Protein AF-A0A8J7WNF0-F1 (afdb_monomer_lite)

InterPro domains:
  IPR027417 P-loop containing nucleoside triphosphate hydrolase [G3DSA:3.40.50.300] (93-231)
  IPR027417 P-loop containing nucleoside triphosphate hydrolase [SSF52540] (76-319)

Secondary structure (DSSP, 8-state):
----------------------TT--PPPPPPP-PPPPP-------------TT--SSTT-PPPSS---PPP----HHHHTT--TT--PPPPPS-S-EEEE-TTT-SEEE--HHHHHHTTS-S---------TTSSHHHHHHHHHHHHHTTT--EE----TT-TTHHHHHHTTPPP---STT-S----TT--GGGTSS--SSHHHHHHHHHHHHHHHHHHHHHHHHHHHTSPPPHHHHHHHHHHHHHHHTTTTT-SS-----HHHHHHHHHS--HHHHHHTT-GGG-HHHHHHHHHHHHHHHHHIIIIITTTTSSS-------TTSSEE-

Structure (mmCIF, N/CA/C/O backbone):
data_AF-A0A8J7WNF0-F1
#
_entry.id   AF-A0A8J7WNF0-F1
#
loop_
_atom_site.group_PDB
_atom_site.id
_atom_site.type_symbol
_atom_site.label_atom_id
_atom_site.label_alt_id
_atom_site.label_comp_id
_atom_site.label_asym_id
_atom_site.label_entity_id
_atom_site.label_seq_id
_atom_site.pdbx_PDB_ins_code
_atom_site.Cartn_x
_atom_site.Cartn_y
_atom_site.Cartn_z
_atom_site.occupancy
_atom_site.B_iso_or_equiv
_atom_site.auth_seq_id
_atom_site.auth_comp_id
_atom_site.auth_asym_id
_atom_site.auth_atom_id
_atom_site.pdbx_PDB_model_num
ATOM 1 N N . MET A 1 1 ? 71.490 -38.795 7.441 1.00 37.16 1 MET A N 1
ATOM 2 C CA . MET A 1 1 ? 71.880 -38.776 6.016 1.00 37.16 1 MET A CA 1
ATOM 3 C C . MET A 1 1 ? 72.382 -37.376 5.707 1.00 37.16 1 MET A C 1
ATOM 5 O O . MET A 1 1 ? 71.773 -36.415 6.156 1.00 37.16 1 MET A O 1
ATOM 9 N N . SER A 1 2 ? 73.576 -37.304 5.138 1.00 23.41 2 SER A N 1
ATOM 10 C CA . SER A 1 2 ? 74.571 -36.258 5.369 1.00 23.41 2 SER A CA 1
ATOM 11 C C . SER A 1 2 ? 74.333 -34.919 4.667 1.00 23.41 2 SER A C 1
ATOM 13 O O . SER A 1 2 ? 73.730 -34.836 3.603 1.00 23.41 2 SER A O 1
ATOM 15 N N . ILE A 1 3 ? 74.892 -33.892 5.303 1.00 30.66 3 ILE A N 1
ATOM 16 C CA . ILE A 1 3 ? 75.056 -32.497 4.885 1.00 30.66 3 ILE A CA 1
ATOM 17 C C . ILE A 1 3 ? 76.101 -32.408 3.760 1.00 30.66 3 ILE A C 1
ATOM 19 O O . ILE A 1 3 ? 77.147 -33.042 3.891 1.00 30.66 3 ILE A O 1
ATOM 23 N N . HIS A 1 4 ? 75.883 -31.554 2.749 1.00 23.56 4 HIS A N 1
ATOM 24 C CA . HIS A 1 4 ? 76.949 -30.793 2.066 1.00 23.56 4 HIS A CA 1
ATOM 25 C C . HIS A 1 4 ? 76.388 -29.587 1.276 1.00 23.56 4 HIS A C 1
ATOM 27 O O . HIS A 1 4 ? 75.692 -29.747 0.279 1.00 23.56 4 HIS A O 1
ATOM 33 N N . LEU A 1 5 ? 76.732 -28.375 1.729 1.00 29.16 5 LEU A N 1
ATOM 34 C CA . LEU A 1 5 ? 77.044 -27.214 0.870 1.00 29.16 5 LEU A CA 1
ATOM 35 C C . LEU A 1 5 ? 78.496 -27.395 0.367 1.00 29.16 5 LEU A C 1
ATOM 37 O O . LEU A 1 5 ? 79.243 -28.080 1.071 1.00 29.16 5 LEU A O 1
ATOM 41 N N . PRO A 1 6 ? 78.956 -26.805 -0.765 1.00 36.72 6 PRO A N 1
ATOM 42 C CA . PRO A 1 6 ? 79.106 -25.340 -0.955 1.00 36.72 6 PRO A CA 1
ATOM 43 C C . PRO A 1 6 ? 78.909 -24.913 -2.448 1.00 36.72 6 PRO A C 1
ATOM 45 O O . PRO A 1 6 ? 78.499 -25.734 -3.250 1.00 36.72 6 PRO A O 1
ATOM 48 N N . ALA A 1 7 ? 79.115 -23.703 -2.989 1.00 29.00 7 ALA A N 1
ATOM 49 C CA . ALA A 1 7 ? 79.617 -22.393 -2.575 1.00 29.00 7 ALA A CA 1
ATOM 50 C C . ALA A 1 7 ? 79.086 -21.308 -3.554 1.00 29.00 7 ALA A C 1
ATOM 52 O O . ALA A 1 7 ? 78.950 -21.542 -4.749 1.00 29.00 7 ALA A O 1
ATOM 53 N N . ARG A 1 8 ? 78.857 -20.109 -2.999 1.00 28.17 8 ARG A N 1
ATOM 54 C CA . ARG A 1 8 ? 79.044 -18.735 -3.529 1.00 28.17 8 ARG A CA 1
ATOM 55 C C . ARG A 1 8 ? 79.169 -18.508 -5.052 1.00 28.17 8 ARG A C 1
ATOM 57 O O . ARG A 1 8 ? 80.165 -18.907 -5.636 1.00 28.17 8 ARG A O 1
ATOM 64 N N . HIS A 1 9 ? 78.362 -17.575 -5.581 1.00 29.05 9 HIS A N 1
ATOM 65 C CA . HIS A 1 9 ? 78.891 -16.398 -6.299 1.00 29.05 9 HIS A CA 1
ATOM 66 C C . HIS A 1 9 ? 77.895 -15.213 -6.400 1.00 29.05 9 HIS A C 1
ATOM 68 O O . HIS A 1 9 ? 76.800 -15.337 -6.926 1.00 29.05 9 HIS A O 1
ATOM 74 N N . ARG A 1 10 ? 78.366 -14.059 -5.899 1.00 28.64 10 ARG A N 1
ATOM 75 C CA . ARG A 1 10 ? 78.136 -12.648 -6.294 1.00 28.64 10 ARG A CA 1
ATOM 76 C C . ARG A 1 10 ? 76.715 -12.060 -6.438 1.00 28.64 10 ARG A C 1
ATOM 78 O O . ARG A 1 10 ? 76.057 -12.135 -7.462 1.00 28.64 10 ARG A O 1
ATOM 85 N N . ASN A 1 11 ? 76.411 -11.278 -5.405 1.00 31.91 11 ASN A N 1
ATOM 86 C CA . ASN A 1 11 ? 75.710 -9.994 -5.365 1.00 31.91 11 ASN A CA 1
ATOM 87 C C . ASN A 1 11 ? 75.819 -9.120 -6.640 1.00 31.91 11 ASN A C 1
ATOM 89 O O . ASN A 1 11 ? 76.923 -8.698 -6.978 1.00 31.91 11 ASN A O 1
ATOM 93 N N . THR A 1 12 ? 74.676 -8.756 -7.234 1.00 31.00 12 THR A N 1
ATOM 94 C CA . THR A 1 12 ? 74.408 -7.424 -7.816 1.00 31.00 12 THR A CA 1
ATOM 95 C C . THR A 1 12 ? 72.898 -7.170 -7.804 1.00 31.00 12 THR A C 1
ATOM 97 O O . THR A 1 12 ? 72.164 -7.696 -8.638 1.00 31.00 12 THR A O 1
ATOM 100 N N . ALA A 1 13 ? 72.430 -6.355 -6.861 1.00 35.66 13 ALA A N 1
ATOM 101 C CA . ALA A 1 13 ? 71.137 -5.692 -6.956 1.00 35.66 13 ALA A CA 1
ATOM 102 C C . ALA A 1 13 ? 71.258 -4.529 -7.955 1.00 35.66 13 ALA A C 1
ATOM 104 O O . ALA A 1 13 ? 71.869 -3.507 -7.647 1.00 35.66 13 ALA A O 1
ATOM 105 N N . THR A 1 14 ? 70.691 -4.665 -9.152 1.00 32.34 14 THR A N 1
ATOM 106 C CA . THR A 1 14 ? 70.441 -3.529 -10.048 1.00 32.34 14 THR A CA 1
ATOM 107 C C . THR A 1 14 ? 69.014 -3.045 -9.830 1.00 32.34 14 THR A C 1
ATOM 109 O O . THR A 1 14 ? 68.050 -3.569 -10.381 1.00 32.34 14 THR A O 1
ATOM 112 N N . ALA A 1 15 ? 68.887 -2.019 -8.989 1.00 36.62 15 ALA A N 1
ATOM 113 C CA . ALA A 1 15 ? 67.714 -1.163 -8.959 1.00 36.62 15 ALA A CA 1
ATOM 114 C C . ALA A 1 15 ? 67.530 -0.548 -10.354 1.00 36.62 15 ALA A C 1
ATOM 116 O O . ALA A 1 15 ? 68.369 0.228 -10.813 1.00 36.62 15 ALA A O 1
ATOM 117 N N . ASN A 1 16 ? 66.447 -0.909 -11.039 1.00 33.25 16 ASN A N 1
ATOM 118 C CA . ASN A 1 16 ? 66.108 -0.346 -12.338 1.00 33.25 16 ASN A CA 1
ATOM 119 C C . ASN A 1 16 ? 65.561 1.079 -12.127 1.00 33.25 16 ASN A C 1
ATOM 121 O O . ASN A 1 16 ? 64.359 1.281 -11.968 1.00 33.25 16 ASN A O 1
ATOM 125 N N . ARG A 1 17 ? 66.460 2.069 -12.030 1.00 35.84 17 ARG A N 1
ATOM 126 C CA . ARG A 1 17 ? 66.104 3.493 -12.075 1.00 35.84 17 ARG A CA 1
ATOM 127 C C . ARG A 1 17 ? 65.637 3.816 -13.494 1.00 35.84 17 ARG A C 1
ATOM 129 O O . ARG A 1 17 ? 66.447 3.844 -14.414 1.00 35.84 17 ARG A O 1
ATOM 136 N N . GLN A 1 18 ? 64.343 4.072 -13.666 1.00 36.81 18 GLN A N 1
ATOM 137 C CA . GLN A 1 18 ? 63.853 4.755 -14.863 1.00 36.81 18 GLN A CA 1
ATOM 138 C C . GLN A 1 18 ? 64.462 6.169 -14.912 1.00 36.81 18 GLN A C 1
ATOM 140 O O . GLN A 1 18 ? 64.548 6.813 -13.863 1.00 36.81 18 GLN A O 1
ATOM 145 N N . PRO A 1 19 ? 64.903 6.668 -16.079 1.00 37.00 19 PRO A N 1
ATOM 146 C CA . PRO A 1 19 ? 65.375 8.038 -16.189 1.00 37.00 19 PRO A CA 1
ATOM 147 C C . PRO A 1 19 ? 64.182 8.994 -16.084 1.00 37.00 19 PRO A C 1
ATOM 149 O O . PRO A 1 19 ? 63.226 8.911 -16.855 1.00 37.00 19 PRO A O 1
ATOM 152 N N . THR A 1 20 ? 64.237 9.903 -15.115 1.00 39.47 20 THR A N 1
ATOM 153 C CA . THR A 1 20 ? 63.298 11.018 -14.996 1.00 39.47 20 THR A CA 1
ATOM 154 C C . THR A 1 20 ? 63.657 12.054 -16.058 1.00 39.47 20 THR A C 1
ATOM 156 O O . THR A 1 20 ? 64.558 12.859 -15.846 1.00 39.47 20 THR A O 1
ATOM 159 N N . LEU A 1 21 ? 62.984 12.026 -17.208 1.00 37.81 21 LEU A N 1
ATOM 160 C CA . LEU A 1 21 ? 63.079 13.111 -18.186 1.00 37.81 21 LEU A CA 1
ATOM 161 C C . LEU A 1 21 ? 62.254 14.295 -17.676 1.00 37.81 21 LEU A C 1
ATOM 163 O O . LEU A 1 21 ? 61.054 14.169 -17.420 1.00 37.81 21 LEU A O 1
ATOM 167 N N . THR A 1 22 ? 62.900 15.446 -17.515 1.00 40.44 22 THR A N 1
ATOM 168 C CA . THR A 1 22 ? 62.204 16.706 -17.226 1.00 40.44 22 THR A CA 1
ATOM 169 C C . THR A 1 22 ? 61.762 17.359 -18.533 1.00 40.44 22 THR A C 1
ATOM 171 O O . THR A 1 22 ? 62.402 17.206 -19.571 1.00 40.44 22 THR A O 1
ATOM 174 N N . LEU A 1 23 ? 60.645 18.093 -18.493 1.00 40.81 23 LEU A N 1
ATOM 175 C CA . LEU A 1 23 ? 59.955 18.649 -19.669 1.00 40.81 23 LEU A CA 1
ATOM 176 C C . LEU A 1 23 ? 60.841 19.553 -20.566 1.00 40.81 23 LEU A C 1
ATOM 178 O O . LEU A 1 23 ? 60.455 19.852 -21.690 1.00 40.81 23 LEU A O 1
ATOM 182 N N . GLY A 1 24 ? 62.025 19.967 -20.098 1.00 41.78 24 GLY A N 1
ATOM 183 C CA . GLY A 1 24 ? 63.002 20.753 -20.860 1.00 41.78 24 GLY A CA 1
ATOM 184 C C . GLY A 1 24 ? 63.901 19.958 -21.820 1.00 41.78 24 GLY A C 1
ATOM 185 O O . GLY A 1 24 ? 64.597 20.571 -22.622 1.00 41.78 24 GLY A O 1
ATOM 186 N N . GLU A 1 25 ? 63.895 18.621 -21.776 1.00 43.25 25 GLU A N 1
ATOM 187 C CA . GLU A 1 25 ? 64.780 17.773 -22.602 1.00 43.25 25 GLU A CA 1
ATOM 188 C C . GLU A 1 25 ? 64.129 17.290 -23.914 1.00 43.25 25 GLU A C 1
ATOM 190 O O . GLU A 1 25 ? 64.780 16.666 -24.756 1.00 43.25 25 GLU A O 1
ATOM 195 N N . LEU A 1 26 ? 62.850 17.612 -24.142 1.00 42.25 26 LEU A N 1
ATOM 196 C CA . LEU A 1 26 ? 62.162 17.341 -25.405 1.00 42.25 26 LEU A CA 1
ATOM 197 C C . LEU A 1 26 ? 62.545 18.399 -26.445 1.00 42.25 26 LEU A C 1
ATOM 199 O O . LEU A 1 26 ? 61.968 19.482 -26.519 1.00 42.25 26 LEU A O 1
ATOM 203 N N . ARG A 1 27 ? 63.541 18.066 -27.270 1.00 40.56 27 ARG A N 1
ATOM 204 C CA . ARG A 1 27 ? 63.941 18.860 -28.437 1.00 40.56 27 ARG A CA 1
ATOM 205 C C . ARG A 1 27 ? 62.713 19.105 -29.340 1.00 40.56 27 ARG A C 1
ATOM 207 O O . ARG A 1 27 ? 62.010 18.141 -29.652 1.00 40.56 27 ARG A O 1
ATOM 214 N N . PRO A 1 28 ? 62.440 20.346 -29.784 1.00 50.59 28 PRO A N 1
ATOM 215 C CA . PRO A 1 28 ? 61.313 20.602 -30.672 1.00 50.59 28 PRO A CA 1
ATOM 216 C C . PRO A 1 28 ? 61.507 19.862 -32.008 1.00 50.59 28 PRO A C 1
ATOM 218 O O . PRO A 1 28 ? 62.647 19.719 -32.469 1.00 50.59 28 PRO A O 1
ATOM 221 N N . PRO A 1 29 ? 60.420 19.373 -32.633 1.00 49.84 29 PRO A N 1
ATOM 222 C CA . PRO A 1 29 ? 60.506 18.699 -33.920 1.00 49.84 29 PRO A CA 1
ATOM 223 C C . PRO A 1 29 ? 61.033 19.663 -34.989 1.00 49.84 29 PRO A C 1
ATOM 225 O O . PRO A 1 29 ? 60.728 20.856 -34.975 1.00 49.84 29 PRO A O 1
ATOM 228 N N . ALA A 1 30 ? 61.834 19.139 -35.920 1.00 43.31 30 ALA A N 1
ATOM 229 C CA . ALA A 1 30 ? 62.302 19.905 -37.071 1.00 43.31 30 ALA A CA 1
ATOM 230 C C . ALA A 1 30 ? 61.101 20.430 -37.887 1.00 43.31 30 ALA A C 1
ATOM 232 O O . ALA A 1 30 ? 60.093 19.724 -37.997 1.00 43.31 30 ALA A O 1
ATOM 233 N N . PRO A 1 31 ? 61.183 21.644 -38.462 1.00 40.19 31 PRO A N 1
ATOM 234 C CA . PRO A 1 31 ? 60.088 22.201 -39.242 1.00 40.19 31 PRO A CA 1
ATOM 235 C C . PRO A 1 31 ? 59.785 21.305 -40.448 1.00 40.19 31 PRO A C 1
ATOM 237 O O . PRO A 1 31 ? 60.677 20.935 -41.213 1.00 40.19 31 PRO A O 1
ATOM 240 N N . LEU A 1 32 ? 58.509 20.953 -40.600 1.00 43.81 32 LEU A N 1
ATOM 241 C CA . LEU A 1 32 ? 58.007 20.211 -41.750 1.00 43.81 32 LEU A CA 1
ATOM 242 C C . LEU A 1 32 ? 58.141 21.088 -43.002 1.00 43.81 32 LEU A C 1
ATOM 244 O O . LEU A 1 32 ? 57.623 22.203 -43.046 1.00 43.81 32 LEU A O 1
ATOM 248 N N . GLN A 1 33 ? 58.834 20.585 -44.024 1.00 36.00 33 GLN A N 1
ATOM 249 C CA . GLN A 1 33 ? 58.864 21.218 -45.340 1.00 36.00 33 GLN A CA 1
ATOM 250 C C . GLN A 1 33 ? 57.459 21.161 -45.955 1.00 36.00 33 GLN A C 1
ATOM 252 O O . GLN A 1 33 ? 56.892 20.084 -46.135 1.00 36.00 33 GLN A O 1
ATOM 257 N N . HIS A 1 34 ? 56.894 22.326 -46.272 1.00 36.03 34 HIS A N 1
ATOM 258 C CA . HIS A 1 34 ? 55.609 22.432 -46.954 1.00 36.03 34 HIS A CA 1
ATOM 259 C C . HIS A 1 34 ? 55.747 21.965 -48.406 1.00 36.03 34 HIS A C 1
ATOM 261 O O . HIS A 1 34 ? 56.304 22.669 -49.244 1.00 36.03 34 HIS A O 1
ATOM 267 N N . THR A 1 35 ? 55.213 20.784 -48.713 1.00 35.44 35 THR A N 1
ATOM 268 C CA . THR A 1 35 ? 54.897 20.399 -50.091 1.00 35.44 35 THR A CA 1
ATOM 269 C C . THR A 1 35 ? 53.581 21.078 -50.475 1.00 35.44 35 THR A C 1
ATOM 271 O O . THR A 1 35 ? 52.594 21.003 -49.742 1.00 35.44 35 THR A O 1
ATOM 274 N N . THR A 1 36 ? 53.589 21.808 -51.587 1.00 35.66 36 THR A N 1
ATOM 275 C CA . THR A 1 36 ? 52.431 22.510 -52.153 1.00 35.66 36 THR A CA 1
ATOM 276 C C . THR A 1 36 ? 51.265 21.553 -52.392 1.00 35.66 36 THR A C 1
ATOM 278 O O . THR A 1 36 ? 51.453 20.463 -52.925 1.00 35.66 36 THR A O 1
ATOM 281 N N . ALA A 1 37 ? 50.067 21.969 -51.980 1.00 38.50 37 ALA A N 1
ATOM 282 C CA . ALA A 1 37 ? 48.841 21.196 -52.106 1.00 38.50 37 ALA A CA 1
ATOM 283 C C . ALA A 1 37 ? 48.455 20.990 -53.578 1.00 38.50 37 ALA A C 1
ATOM 285 O O . ALA A 1 37 ? 48.175 21.958 -54.286 1.00 38.50 37 ALA A O 1
ATOM 286 N N . ASP A 1 38 ? 48.389 19.729 -54.003 1.00 36.00 38 ASP A N 1
ATOM 287 C CA . ASP A 1 38 ? 47.732 19.352 -55.249 1.00 36.00 38 ASP A CA 1
ATOM 288 C C . ASP A 1 38 ? 46.204 19.445 -55.117 1.00 36.00 38 ASP A C 1
ATOM 290 O O . ASP A 1 38 ? 45.599 19.167 -54.078 1.00 36.00 38 ASP A O 1
ATOM 294 N N . THR A 1 39 ? 45.593 19.874 -56.216 1.00 32.97 39 THR A N 1
ATOM 295 C CA . THR A 1 39 ? 44.159 20.150 -56.387 1.00 32.97 39 THR A CA 1
ATOM 296 C C . THR A 1 39 ? 43.320 18.875 -56.184 1.00 32.97 39 THR A C 1
ATOM 298 O O . THR A 1 39 ? 43.729 17.807 -56.640 1.00 32.97 39 THR A O 1
ATOM 301 N N . PRO A 1 40 ? 42.128 18.926 -55.551 1.00 36.72 40 PRO A N 1
ATOM 302 C CA . PRO A 1 40 ? 41.363 17.719 -55.257 1.00 36.72 40 PRO A CA 1
ATOM 303 C C . PRO A 1 40 ? 40.742 17.130 -56.530 1.00 36.72 40 PRO A C 1
ATOM 305 O O . PRO A 1 40 ? 39.721 17.604 -57.032 1.00 36.72 40 PRO A O 1
ATOM 308 N N . THR A 1 41 ? 41.317 16.039 -57.033 1.00 32.38 41 THR A N 1
ATOM 309 C CA . THR A 1 41 ? 40.642 15.162 -57.993 1.00 32.38 41 THR A CA 1
ATOM 310 C C . THR A 1 41 ? 39.450 14.487 -57.317 1.00 32.38 41 THR A C 1
ATOM 312 O O . THR A 1 41 ? 39.609 13.738 -56.350 1.00 32.38 41 THR A O 1
ATOM 315 N N . LYS A 1 42 ? 38.244 14.739 -57.841 1.00 39.53 42 LYS A N 1
ATOM 316 C CA . LYS A 1 42 ? 37.022 13.986 -57.527 1.00 39.53 42 LYS A CA 1
ATOM 317 C C . LYS A 1 42 ? 37.270 12.500 -57.786 1.00 39.53 42 LYS A C 1
ATOM 319 O O . LYS A 1 42 ? 37.268 12.079 -58.937 1.00 39.53 42 LYS A O 1
ATOM 324 N N . ASN A 1 43 ? 37.441 11.715 -56.725 1.00 33.59 43 ASN A N 1
ATOM 325 C CA . ASN A 1 43 ? 37.501 10.264 -56.828 1.00 33.59 43 ASN A CA 1
ATOM 326 C C . ASN A 1 43 ? 36.224 9.657 -56.235 1.00 33.59 43 ASN A C 1
ATOM 328 O O . ASN A 1 43 ? 36.093 9.440 -55.030 1.00 33.59 43 ASN A O 1
ATOM 332 N N . THR A 1 44 ? 35.244 9.427 -57.103 1.00 38.28 44 THR A N 1
ATOM 333 C CA . THR A 1 44 ? 34.110 8.540 -56.849 1.00 38.28 44 THR A CA 1
ATOM 334 C C . THR A 1 44 ? 34.613 7.099 -56.910 1.00 38.28 44 THR A C 1
ATOM 336 O O . THR A 1 44 ? 34.592 6.474 -57.964 1.00 38.28 44 THR A O 1
ATOM 339 N N . GLY A 1 45 ? 35.087 6.575 -55.780 1.00 32.66 45 GLY A N 1
ATOM 340 C CA . GLY A 1 45 ? 35.549 5.194 -55.671 1.00 32.66 45 GLY A CA 1
ATOM 341 C C . GLY A 1 45 ? 35.364 4.661 -54.256 1.00 32.66 45 GLY A C 1
ATOM 342 O O . GLY A 1 45 ? 36.153 4.955 -53.363 1.00 32.66 45 GLY A O 1
ATOM 343 N N . ARG A 1 46 ? 34.320 3.853 -54.039 1.00 46.00 46 ARG A N 1
ATOM 344 C CA . ARG A 1 46 ? 34.237 2.955 -52.880 1.00 46.00 46 ARG A CA 1
ATOM 345 C C . ARG A 1 46 ? 35.340 1.900 -53.019 1.00 46.00 46 ARG A C 1
ATOM 347 O O . ARG A 1 46 ? 35.110 0.843 -53.593 1.00 46.00 46 ARG A O 1
ATOM 354 N N . HIS A 1 47 ? 36.514 2.160 -52.458 1.00 38.66 47 HIS A N 1
ATOM 355 C CA . HIS A 1 47 ? 37.448 1.105 -52.074 1.00 38.66 47 HIS A CA 1
ATOM 356 C C . HIS A 1 47 ? 37.278 0.838 -50.582 1.00 38.66 47 HIS A C 1
ATOM 358 O O . HIS A 1 47 ? 37.985 1.386 -49.742 1.00 38.66 47 HIS A O 1
ATOM 364 N N . GLY A 1 48 ? 36.287 0.009 -50.249 1.00 45.47 48 GLY A N 1
ATOM 365 C CA . GLY A 1 48 ? 36.278 -0.657 -48.956 1.00 45.47 48 GLY A CA 1
ATOM 366 C C . GLY A 1 48 ? 37.396 -1.689 -48.972 1.00 45.47 48 GLY A C 1
ATOM 367 O O . GLY A 1 48 ? 37.256 -2.730 -49.603 1.00 45.47 48 GLY A O 1
ATOM 368 N N . THR A 1 49 ? 38.519 -1.399 -48.327 1.00 53.06 49 THR A N 1
ATOM 369 C CA . THR A 1 49 ? 39.470 -2.442 -47.952 1.00 53.06 49 THR A CA 1
ATOM 370 C C . THR A 1 49 ? 38.734 -3.412 -47.030 1.00 53.06 49 THR A C 1
ATOM 372 O O . THR A 1 49 ? 38.352 -3.054 -45.915 1.00 53.06 49 THR A O 1
ATOM 375 N N . GLU A 1 50 ? 38.462 -4.628 -47.507 1.00 60.34 50 GLU A N 1
ATOM 376 C CA . GLU A 1 50 ? 37.850 -5.673 -46.689 1.00 60.34 50 GLU A CA 1
ATOM 377 C C . GLU A 1 50 ? 38.782 -6.003 -45.519 1.00 60.34 50 GLU A C 1
ATOM 379 O O . GLU A 1 50 ? 39.838 -6.614 -45.677 1.00 60.34 50 GLU A O 1
ATOM 384 N N . VAL A 1 51 ? 38.410 -5.558 -44.319 1.00 67.00 51 VAL A N 1
ATOM 385 C CA . VAL A 1 51 ? 39.143 -5.893 -43.098 1.00 67.00 51 VAL A CA 1
ATOM 386 C C . VAL A 1 51 ? 38.909 -7.382 -42.798 1.00 67.00 51 VAL A C 1
ATOM 388 O O . VAL A 1 51 ? 37.749 -7.789 -42.655 1.00 67.00 51 VAL A O 1
ATOM 391 N N . PRO A 1 52 ? 39.965 -8.211 -42.662 1.00 74.81 52 PRO A N 1
ATOM 392 C CA . PRO A 1 52 ? 39.825 -9.636 -42.364 1.00 74.81 52 PRO A CA 1
ATOM 393 C C . PRO A 1 52 ? 39.018 -9.879 -41.082 1.00 74.81 52 PRO A C 1
ATOM 395 O O . PRO A 1 52 ? 38.997 -9.042 -40.179 1.00 74.81 52 PRO A O 1
ATOM 398 N N . ARG A 1 53 ? 38.395 -11.062 -40.931 1.00 72.00 53 ARG A N 1
ATOM 399 C CA . ARG A 1 53 ? 37.569 -11.393 -39.742 1.00 72.00 53 ARG A CA 1
ATOM 400 C C . ARG A 1 53 ? 38.291 -11.171 -38.406 1.00 72.00 53 ARG A C 1
ATOM 402 O O . ARG A 1 53 ? 37.626 -10.845 -37.431 1.00 72.00 53 ARG A O 1
ATOM 409 N N . ARG A 1 54 ? 39.616 -11.336 -38.369 1.00 74.62 54 ARG A N 1
ATOM 410 C CA . ARG A 1 54 ? 40.457 -11.143 -37.174 1.00 74.62 54 ARG A CA 1
ATOM 411 C C . ARG A 1 54 ? 41.044 -9.733 -37.036 1.00 74.62 54 ARG A C 1
ATOM 413 O O . ARG A 1 54 ? 41.689 -9.457 -36.033 1.00 74.62 54 ARG A O 1
ATOM 420 N N . GLY A 1 55 ? 40.787 -8.839 -37.986 1.00 81.75 55 GLY A N 1
ATOM 421 C CA . GLY A 1 55 ? 41.461 -7.548 -38.077 1.00 81.75 55 GLY A CA 1
ATOM 422 C C . GLY A 1 55 ? 42.697 -7.596 -38.971 1.00 81.75 55 GLY A C 1
ATOM 423 O O . GLY A 1 55 ? 42.997 -8.620 -39.587 1.00 81.75 55 GLY A O 1
ATOM 424 N N . LEU A 1 56 ? 43.395 -6.469 -39.077 1.00 82.62 56 LEU A N 1
ATOM 425 C CA . LEU A 1 56 ? 44.646 -6.394 -39.827 1.00 82.62 56 LEU A CA 1
ATOM 426 C C . LEU A 1 56 ? 45.768 -7.077 -39.029 1.00 82.62 56 LEU A C 1
ATOM 428 O O . LEU A 1 56 ? 45.720 -7.178 -37.805 1.00 82.62 56 LEU A O 1
ATOM 432 N N . ASN A 1 57 ? 46.802 -7.562 -39.720 1.00 80.88 57 ASN A N 1
ATOM 433 C CA . ASN A 1 57 ? 47.963 -8.170 -39.066 1.00 80.88 57 ASN A CA 1
ATOM 434 C C . ASN A 1 57 ? 48.921 -7.088 -38.531 1.00 80.88 57 ASN A C 1
ATOM 436 O O . ASN A 1 57 ? 50.039 -6.929 -39.018 1.00 80.88 57 ASN A O 1
ATOM 440 N N . ARG A 1 58 ? 48.437 -6.269 -37.591 1.00 81.50 58 ARG A N 1
ATOM 441 C CA . ARG A 1 58 ? 49.202 -5.238 -36.874 1.00 81.50 58 ARG A CA 1
ATOM 442 C C . ARG A 1 58 ? 48.747 -5.177 -35.408 1.00 81.50 58 ARG A C 1
ATOM 444 O O . ARG A 1 58 ? 47.574 -5.453 -35.129 1.00 81.50 58 ARG A O 1
ATOM 451 N N . PRO A 1 59 ? 49.621 -4.785 -34.464 1.00 71.19 59 PRO A N 1
ATOM 452 C CA . PRO A 1 59 ? 49.228 -4.589 -33.069 1.00 71.19 59 PRO A CA 1
ATOM 453 C C . PRO A 1 59 ? 47.991 -3.688 -32.944 1.00 71.19 59 PRO A C 1
ATOM 455 O O . PRO A 1 59 ? 47.904 -2.667 -33.621 1.00 71.19 59 PRO A O 1
ATOM 458 N N . TYR A 1 60 ? 47.037 -4.075 -32.091 1.00 73.25 60 TYR A N 1
ATOM 459 C CA . TYR A 1 60 ? 45.802 -3.325 -31.794 1.00 73.25 60 TYR A CA 1
ATOM 460 C C . TYR A 1 60 ? 44.836 -3.096 -32.971 1.00 73.25 60 TYR A C 1
ATOM 462 O O . TYR A 1 60 ? 43.936 -2.269 -32.873 1.00 73.25 60 TYR A O 1
ATOM 470 N N . THR A 1 61 ? 44.965 -3.842 -34.071 1.00 78.62 61 THR A N 1
ATOM 471 C CA . THR A 1 61 ? 44.107 -3.672 -35.262 1.00 78.62 61 THR A CA 1
ATOM 472 C C . THR A 1 61 ? 43.051 -4.768 -35.428 1.00 78.62 61 THR A C 1
ATOM 474 O O . THR A 1 61 ? 42.746 -5.185 -36.544 1.00 78.62 61 THR A O 1
ATOM 477 N N . GLY A 1 62 ? 42.474 -5.233 -34.314 1.00 78.06 62 GLY A N 1
ATOM 478 C CA . GLY A 1 62 ? 41.362 -6.189 -34.315 1.00 78.06 62 GLY A CA 1
ATOM 479 C C . GLY A 1 62 ? 40.118 -5.639 -35.025 1.00 78.06 62 GLY A C 1
AT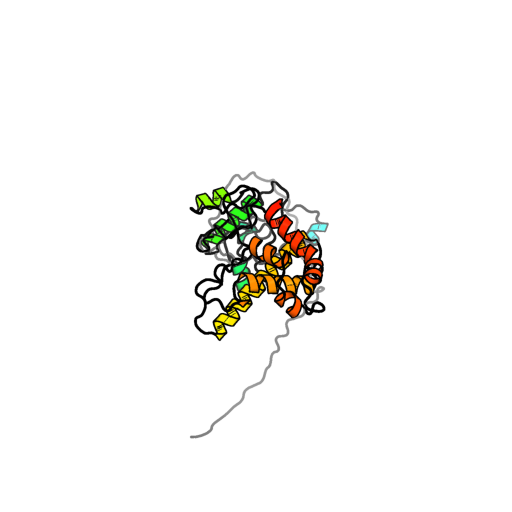OM 480 O O . GLY A 1 62 ? 39.873 -4.433 -35.041 1.00 78.06 62 GLY A O 1
ATOM 481 N N . ARG A 1 63 ? 39.312 -6.520 -35.627 1.00 73.50 63 ARG A N 1
ATOM 482 C CA . ARG A 1 63 ? 38.071 -6.115 -36.302 1.00 73.50 63 ARG A CA 1
ATOM 483 C C . ARG A 1 63 ? 37.025 -5.676 -35.272 1.00 73.50 63 ARG A C 1
ATOM 485 O O . ARG A 1 63 ? 36.588 -6.485 -34.458 1.00 73.50 63 ARG A O 1
ATOM 492 N N . ALA A 1 64 ? 36.561 -4.432 -35.367 1.00 67.31 64 ALA A N 1
ATOM 493 C CA . ALA A 1 64 ? 35.354 -3.979 -34.682 1.00 67.31 64 ALA A CA 1
ATOM 494 C C . ALA A 1 64 ? 34.117 -4.316 -35.535 1.00 67.31 64 ALA A C 1
ATOM 496 O O . ALA A 1 64 ? 34.095 -4.040 -36.734 1.00 67.31 64 ALA A O 1
ATOM 497 N N . ALA A 1 65 ? 33.092 -4.931 -34.935 1.00 61.31 65 ALA A N 1
ATOM 498 C CA . ALA A 1 65 ? 31.845 -5.265 -35.637 1.00 61.31 65 ALA A CA 1
ATOM 499 C C . ALA A 1 65 ? 31.037 -4.013 -36.033 1.00 61.31 65 ALA A C 1
ATOM 501 O O . ALA A 1 65 ? 30.324 -4.028 -37.032 1.00 61.31 65 ALA A O 1
ATOM 502 N N . LEU A 1 66 ? 31.198 -2.927 -35.273 1.00 60.22 66 LEU A N 1
ATOM 503 C CA . LEU A 1 66 ? 30.651 -1.607 -35.548 1.00 60.22 66 LEU A CA 1
ATOM 504 C C . LEU A 1 66 ? 31.823 -0.621 -35.584 1.00 60.22 66 LEU A C 1
ATOM 506 O O . LEU A 1 66 ? 32.574 -0.528 -34.612 1.00 60.22 66 LEU A O 1
ATOM 510 N N . ALA A 1 67 ? 32.002 0.099 -36.691 1.00 61.56 67 ALA A N 1
ATOM 511 C CA . ALA A 1 67 ? 32.943 1.212 -36.705 1.00 61.56 67 ALA A CA 1
ATOM 512 C C . ALA A 1 67 ? 32.402 2.308 -35.767 1.00 61.56 67 ALA A C 1
ATOM 514 O O . ALA A 1 67 ? 31.224 2.662 -35.895 1.00 61.56 67 ALA A O 1
ATOM 515 N N . PRO A 1 68 ? 33.207 2.850 -34.834 1.00 59.28 68 PRO A N 1
ATOM 516 C CA . PRO A 1 68 ? 32.780 4.016 -34.079 1.00 59.28 68 PRO A CA 1
ATOM 517 C C . PRO A 1 68 ? 32.504 5.138 -35.083 1.00 59.28 68 PRO A C 1
ATOM 519 O O . PRO A 1 68 ? 33.327 5.404 -35.954 1.00 59.28 68 PRO A O 1
ATOM 522 N N . GLN A 1 69 ? 31.332 5.761 -34.994 1.00 60.56 69 GLN A N 1
ATOM 523 C CA . GLN A 1 69 ? 31.002 6.960 -35.760 1.00 60.56 69 GLN A CA 1
ATOM 524 C C . GLN A 1 69 ? 31.438 8.159 -34.911 1.00 60.56 69 GLN A C 1
ATOM 526 O O . GLN A 1 69 ? 30.692 8.548 -34.005 1.00 60.56 69 GLN A O 1
ATOM 531 N N . PRO A 1 70 ? 32.654 8.711 -35.099 1.00 64.00 70 PRO A N 1
ATOM 532 C CA . PRO A 1 70 ? 33.082 9.850 -34.308 1.00 64.00 70 PRO A CA 1
ATOM 533 C C . PRO A 1 70 ? 32.160 11.031 -34.609 1.00 64.00 70 PRO A C 1
ATOM 535 O O . PRO A 1 70 ? 31.926 11.384 -35.766 1.00 64.00 70 PRO A O 1
ATOM 538 N N . ARG A 1 71 ? 31.635 11.664 -33.559 1.00 60.69 71 ARG A N 1
ATOM 539 C CA . ARG A 1 71 ? 30.946 12.944 -33.715 1.00 60.69 71 ARG A CA 1
ATOM 540 C C . ARG A 1 71 ? 31.966 13.979 -34.188 1.00 60.69 71 ARG A C 1
ATOM 542 O O . ARG A 1 71 ? 33.013 14.149 -33.568 1.00 60.69 71 ARG A O 1
ATOM 549 N N . VAL A 1 72 ? 31.659 14.656 -35.290 1.00 72.44 72 VAL A N 1
ATOM 550 C CA . VAL A 1 72 ? 32.496 15.734 -35.824 1.00 72.44 72 VAL A CA 1
ATOM 551 C C . VAL A 1 72 ? 32.105 17.031 -35.127 1.00 72.44 72 VAL A C 1
ATOM 553 O O . VAL A 1 72 ? 30.974 17.493 -35.261 1.00 72.44 72 VAL A O 1
ATOM 556 N N . TYR A 1 73 ? 33.047 17.623 -34.399 1.00 72.31 73 TYR A N 1
ATOM 557 C CA . TYR A 1 73 ? 32.885 18.927 -33.762 1.00 72.31 73 TYR A CA 1
ATOM 558 C C . TYR A 1 73 ? 33.734 19.969 -34.496 1.00 72.31 73 TYR A C 1
ATOM 560 O O . TYR A 1 73 ? 34.827 19.665 -34.972 1.00 72.31 73 TYR A O 1
ATOM 568 N N . ARG A 1 74 ? 33.237 21.206 -34.589 1.00 80.56 74 ARG A N 1
ATOM 569 C CA . ARG A 1 74 ? 34.004 22.366 -35.065 1.00 80.56 74 ARG A CA 1
ATOM 570 C C . ARG A 1 74 ? 34.190 23.328 -33.898 1.00 80.56 74 ARG A C 1
ATOM 572 O O . ARG A 1 74 ? 33.214 23.665 -33.236 1.00 80.56 74 ARG A O 1
ATOM 579 N N . ALA A 1 75 ? 35.424 23.753 -33.657 1.00 82.00 75 ALA A N 1
ATOM 580 C CA . ALA A 1 75 ? 35.783 24.687 -32.595 1.00 82.00 75 ALA A CA 1
ATOM 581 C C . ALA A 1 75 ? 36.990 25.531 -33.034 1.00 82.00 75 ALA A C 1
ATOM 583 O O . ALA A 1 75 ? 37.719 25.138 -33.948 1.00 82.00 75 ALA A O 1
ATOM 584 N N . ALA A 1 76 ? 37.202 26.686 -32.400 1.00 87.25 76 ALA A N 1
ATOM 585 C CA . ALA A 1 76 ? 38.376 27.517 -32.667 1.00 87.25 76 ALA A CA 1
ATOM 586 C C . ALA A 1 76 ? 39.662 26.833 -32.167 1.00 87.25 76 ALA A C 1
ATOM 588 O O . ALA A 1 76 ? 39.630 26.094 -31.182 1.00 87.25 76 ALA A O 1
ATOM 589 N N . THR A 1 77 ? 40.816 27.121 -32.780 1.00 84.56 77 THR A N 1
ATOM 590 C CA . THR A 1 77 ? 42.116 26.525 -32.401 1.00 84.56 77 THR A CA 1
ATOM 591 C C . THR A 1 77 ? 42.441 26.710 -30.913 1.00 84.56 77 THR A C 1
ATOM 593 O O . THR A 1 77 ? 42.948 25.791 -30.277 1.00 84.56 77 THR A O 1
ATOM 596 N N . ALA A 1 78 ? 42.065 27.854 -30.328 1.00 82.75 78 ALA A N 1
ATOM 597 C CA . ALA A 1 78 ? 42.222 28.127 -28.897 1.00 82.75 78 ALA A CA 1
ATOM 598 C C . ALA A 1 78 ? 41.385 27.193 -27.995 1.00 82.75 78 ALA A C 1
ATOM 600 O O . ALA A 1 78 ? 41.823 26.836 -26.909 1.00 82.75 78 ALA A O 1
ATOM 601 N N . GLN A 1 79 ? 40.204 26.763 -28.449 1.00 78.50 79 GLN A N 1
ATOM 602 C CA . GLN A 1 79 ? 39.347 25.811 -27.729 1.00 78.50 79 GLN A CA 1
ATOM 603 C C . GLN A 1 79 ? 39.821 24.365 -27.933 1.00 78.50 79 GLN A C 1
ATOM 605 O O . GLN A 1 79 ? 39.746 23.553 -27.014 1.00 78.50 79 GLN A O 1
ATOM 610 N N . LEU A 1 80 ? 40.346 24.047 -29.122 1.00 80.62 80 LEU A N 1
ATOM 611 C CA . LEU A 1 80 ? 40.919 22.731 -29.425 1.00 80.62 80 LEU A CA 1
ATOM 612 C C . LEU A 1 80 ? 42.191 22.441 -28.622 1.00 80.62 80 LEU A C 1
ATOM 614 O O . LEU A 1 80 ? 42.423 21.286 -28.280 1.00 80.62 80 LEU A O 1
ATOM 618 N N . ALA A 1 81 ? 42.978 23.466 -28.279 1.00 80.12 81 ALA A N 1
ATOM 619 C CA . ALA A 1 81 ? 44.197 23.312 -27.484 1.00 80.12 81 ALA A CA 1
ATOM 620 C C . ALA A 1 81 ? 43.951 22.688 -26.092 1.00 80.12 81 ALA A C 1
ATOM 622 O O . ALA A 1 81 ? 44.862 22.086 -25.531 1.00 80.12 81 ALA A O 1
ATOM 623 N N . GLY A 1 82 ? 42.729 22.800 -25.549 1.00 79.69 82 GLY A N 1
ATOM 624 C CA . GLY A 1 82 ? 42.317 22.177 -24.284 1.00 79.69 82 GLY A CA 1
ATOM 625 C C . GLY A 1 82 ? 41.446 20.923 -24.434 1.00 79.69 82 GLY A C 1
ATOM 626 O O . GLY A 1 82 ? 40.953 20.406 -23.432 1.00 79.69 82 GLY A O 1
ATOM 627 N N . LEU A 1 83 ? 41.202 20.439 -25.657 1.00 77.12 83 LEU A N 1
ATOM 628 C CA . LEU A 1 83 ? 40.326 19.290 -25.890 1.00 77.12 83 LEU A CA 1
ATOM 629 C C . LEU A 1 83 ? 41.030 17.981 -25.500 1.00 77.12 83 LEU A C 1
ATOM 631 O O . LEU A 1 83 ? 42.064 17.635 -26.066 1.00 77.12 83 LEU A O 1
ATOM 635 N N . TYR A 1 84 ? 40.418 17.201 -24.604 1.00 74.50 84 TYR A N 1
ATOM 636 C CA . TYR A 1 84 ? 40.841 15.831 -24.300 1.00 74.50 84 TYR A CA 1
ATOM 637 C C . TYR A 1 84 ? 39.835 14.819 -24.881 1.00 74.50 84 TYR A C 1
ATOM 639 O O . TYR A 1 84 ? 38.818 14.524 -24.249 1.00 74.50 84 TYR A O 1
ATOM 647 N N . PRO A 1 85 ? 40.074 14.276 -26.092 1.00 66.44 85 PRO A N 1
ATOM 648 C CA . PRO A 1 85 ? 39.105 13.435 -26.802 1.00 66.44 85 PRO A CA 1
ATOM 649 C C . PRO A 1 85 ? 39.013 11.996 -26.266 1.00 66.44 85 PRO A C 1
ATOM 651 O O . PRO A 1 85 ? 38.227 11.205 -26.778 1.00 66.44 85 PRO A O 1
ATOM 654 N N . PHE A 1 86 ? 39.793 11.644 -25.240 1.00 68.25 86 PHE A N 1
ATOM 655 C CA . PHE A 1 86 ? 39.844 10.294 -24.668 1.00 68.25 86 PHE A CA 1
ATOM 656 C C . PHE A 1 86 ? 38.985 10.128 -23.402 1.00 68.25 86 PHE A C 1
ATOM 658 O O . PHE A 1 86 ? 39.183 9.184 -22.640 1.00 68.25 86 PHE A O 1
ATOM 665 N N . LEU A 1 87 ? 38.012 11.017 -23.165 1.00 66.50 87 LEU A N 1
ATOM 666 C CA . LEU A 1 87 ? 37.004 10.824 -22.117 1.00 66.50 87 LEU A CA 1
ATOM 667 C C . LEU A 1 87 ? 36.032 9.713 -22.532 1.00 66.50 87 LEU A C 1
ATOM 669 O O . LEU A 1 87 ? 35.008 9.964 -23.163 1.00 66.50 87 LEU A O 1
ATOM 673 N N . TYR A 1 88 ? 36.354 8.470 -22.178 1.00 65.75 88 TYR A N 1
ATOM 674 C CA . TYR A 1 88 ? 35.446 7.344 -22.355 1.00 65.75 88 TYR A CA 1
ATOM 675 C C . TYR A 1 88 ? 34.765 7.019 -21.027 1.00 65.75 88 TYR A C 1
ATOM 677 O O . TYR A 1 88 ? 35.406 6.585 -20.070 1.00 65.75 88 TYR A O 1
ATOM 685 N N . ALA A 1 89 ? 33.450 7.226 -20.960 1.00 67.75 89 ALA A N 1
ATOM 686 C CA . ALA A 1 89 ? 32.667 6.727 -19.840 1.00 67.75 89 ALA A CA 1
ATOM 687 C C . ALA A 1 89 ? 32.614 5.196 -19.918 1.00 67.75 89 ALA A C 1
ATOM 689 O O . ALA A 1 89 ? 32.345 4.626 -20.978 1.00 67.75 89 ALA A O 1
ATOM 690 N N . ARG A 1 90 ? 32.851 4.515 -18.791 1.00 71.50 90 ARG A N 1
ATOM 691 C CA . ARG A 1 90 ? 32.643 3.066 -18.706 1.00 71.50 90 ARG A CA 1
ATOM 692 C C . ARG A 1 90 ? 31.183 2.771 -19.089 1.00 71.50 90 ARG A C 1
ATOM 694 O O . ARG A 1 90 ? 30.289 3.384 -18.501 1.00 71.50 90 ARG A O 1
ATOM 701 N N . PRO A 1 91 ? 30.913 1.874 -20.057 1.00 71.69 91 PRO A N 1
ATOM 702 C CA . PRO A 1 91 ? 29.544 1.518 -20.388 1.00 71.69 91 PRO A CA 1
ATOM 703 C C . PRO A 1 91 ? 28.891 0.870 -19.168 1.00 71.69 91 PRO A C 1
ATOM 705 O O . PRO A 1 91 ? 29.558 0.170 -18.398 1.00 71.69 91 PRO A O 1
ATOM 708 N N . LEU A 1 92 ? 27.585 1.087 -19.004 1.00 76.38 92 LEU A N 1
ATOM 709 C CA . LEU A 1 92 ? 26.825 0.312 -18.031 1.00 76.38 92 LEU A CA 1
ATOM 710 C C . LEU A 1 92 ? 26.954 -1.173 -18.391 1.00 76.38 92 LEU A C 1
ATOM 712 O O . LEU A 1 92 ? 26.951 -1.507 -19.584 1.00 76.38 92 LEU A O 1
ATOM 716 N N . PRO A 1 93 ? 27.087 -2.066 -17.397 1.00 75.00 93 PRO A N 1
ATOM 717 C CA . PRO A 1 93 ? 27.013 -3.487 -17.681 1.00 75.00 93 PRO A CA 1
ATOM 718 C C . PRO A 1 93 ? 25.681 -3.775 -18.392 1.00 75.00 93 PRO A C 1
ATOM 720 O O . PRO A 1 93 ? 24.686 -3.102 -18.105 1.00 75.00 93 PRO A O 1
ATOM 723 N N . PRO A 1 94 ? 25.646 -4.740 -19.326 1.00 78.00 94 PRO A N 1
ATOM 724 C CA . PRO A 1 94 ? 24.433 -5.128 -20.043 1.00 78.00 94 PRO A CA 1
ATOM 725 C C . PRO A 1 94 ? 23.503 -5.927 -19.115 1.00 78.00 94 PRO A C 1
ATOM 727 O O . PRO A 1 94 ? 23.223 -7.100 -19.338 1.00 78.00 94 PRO A O 1
ATOM 730 N N . ALA A 1 95 ? 23.078 -5.292 -18.029 1.00 84.31 95 ALA A N 1
ATOM 731 C CA . ALA A 1 95 ? 22.269 -5.855 -16.969 1.00 84.31 95 ALA A CA 1
ATOM 732 C C . ALA A 1 95 ? 20.855 -5.296 -17.113 1.00 84.31 95 ALA A C 1
ATOM 734 O O . ALA A 1 95 ? 20.543 -4.217 -16.602 1.00 84.31 95 ALA A O 1
ATOM 735 N N . GLY A 1 96 ? 20.019 -6.027 -17.851 1.00 89.19 96 GLY A N 1
ATOM 736 C CA . GLY A 1 96 ? 18.614 -5.690 -18.025 1.00 89.19 96 GLY A CA 1
ATOM 737 C C . GLY A 1 96 ? 18.138 -5.542 -19.461 1.00 89.19 96 GLY A C 1
ATOM 738 O O . GLY A 1 96 ? 18.905 -5.717 -20.412 1.00 89.19 96 GLY A O 1
ATOM 739 N N . PRO A 1 97 ? 16.860 -5.169 -19.626 1.00 93.44 97 PRO A N 1
ATOM 740 C CA . PRO A 1 97 ? 16.289 -4.906 -20.929 1.00 93.44 97 PRO A CA 1
ATOM 741 C C . PRO A 1 97 ? 16.930 -3.697 -21.603 1.00 93.44 97 PRO A C 1
ATOM 743 O O . PRO A 1 97 ? 17.221 -2.684 -20.964 1.00 93.44 97 PRO A O 1
ATOM 746 N N . TYR A 1 98 ? 17.086 -3.789 -22.923 1.00 92.62 98 TYR A N 1
ATOM 747 C CA . TYR A 1 98 ? 17.510 -2.678 -23.767 1.00 92.62 98 TYR A CA 1
ATOM 748 C C . TYR A 1 98 ? 16.442 -1.581 -23.810 1.00 92.62 98 TYR A C 1
ATOM 750 O O . TYR A 1 98 ? 15.274 -1.838 -24.108 1.00 92.62 98 TYR A O 1
ATOM 758 N N . ILE A 1 99 ? 16.861 -0.347 -23.549 1.00 92.56 99 ILE A N 1
ATOM 759 C CA . ILE A 1 99 ? 15.995 0.835 -23.547 1.00 92.56 99 ILE A CA 1
ATOM 760 C C . ILE A 1 99 ? 16.356 1.791 -24.681 1.00 92.56 99 ILE A C 1
ATOM 762 O O . ILE A 1 99 ? 15.467 2.377 -25.294 1.00 92.56 99 ILE A O 1
ATOM 766 N N . GLY A 1 100 ? 17.644 1.937 -24.980 1.00 91.06 100 GLY A N 1
ATOM 767 C CA . GLY A 1 100 ? 18.117 2.842 -26.018 1.00 91.06 100 GLY A CA 1
ATOM 768 C C . GLY A 1 100 ? 19.633 2.853 -26.101 1.00 91.06 100 GLY A C 1
ATOM 769 O O . GLY A 1 100 ? 20.298 1.921 -25.663 1.00 91.06 100 GLY A O 1
ATOM 770 N N . THR A 1 101 ? 20.196 3.926 -26.636 1.00 88.81 101 THR A N 1
ATOM 771 C CA . THR A 1 101 ? 21.647 4.093 -26.766 1.00 88.81 101 THR A CA 1
ATOM 772 C C . THR A 1 101 ? 22.153 5.165 -25.816 1.00 88.81 101 THR A C 1
ATOM 774 O O . THR A 1 101 ? 21.587 6.257 -25.750 1.00 88.81 101 THR A O 1
ATOM 777 N N . ASN A 1 102 ? 23.261 4.895 -25.134 1.00 84.81 102 ASN A N 1
ATOM 778 C CA . ASN A 1 102 ? 23.998 5.925 -24.420 1.00 84.81 102 ASN A CA 1
ATOM 779 C C . ASN A 1 102 ? 24.585 6.910 -25.445 1.00 84.81 102 ASN A C 1
ATOM 781 O O . ASN A 1 102 ? 25.378 6.529 -26.302 1.00 84.81 102 ASN A O 1
ATOM 785 N N . LEU A 1 103 ? 24.191 8.182 -25.366 1.00 81.81 103 LEU A N 1
ATOM 786 C CA . LEU A 1 103 ? 24.575 9.197 -26.352 1.00 81.81 103 LEU A CA 1
ATOM 787 C C . LEU A 1 103 ? 26.056 9.600 -26.288 1.00 81.81 103 LEU A C 1
ATOM 789 O O . LEU A 1 103 ? 26.559 10.142 -27.275 1.00 81.81 103 LEU A O 1
ATOM 793 N N . LEU A 1 104 ? 26.726 9.351 -25.157 1.00 77.56 104 LEU A N 1
ATOM 794 C CA . LEU A 1 104 ? 28.148 9.636 -24.955 1.00 77.56 104 LEU A CA 1
ATOM 795 C C . LEU A 1 104 ? 29.028 8.511 -25.506 1.00 77.56 104 LEU A C 1
ATOM 797 O O . LEU A 1 104 ? 29.996 8.778 -26.208 1.00 77.56 104 LEU A O 1
ATOM 801 N N . THR A 1 105 ? 28.688 7.257 -25.201 1.00 76.44 105 THR A N 1
ATOM 802 C CA . THR A 1 105 ? 29.514 6.090 -25.561 1.00 76.44 105 THR A CA 1
ATOM 803 C C . THR A 1 105 ? 29.067 5.398 -26.848 1.00 76.44 105 THR A C 1
ATOM 805 O O . THR A 1 105 ? 29.815 4.603 -27.407 1.00 76.44 105 THR A O 1
ATOM 808 N N . GLY A 1 106 ? 27.835 5.638 -27.304 1.00 79.00 106 GLY A N 1
ATOM 809 C CA . GLY A 1 106 ? 27.204 4.910 -28.410 1.00 79.00 106 GLY A CA 1
ATOM 810 C C . GLY A 1 106 ? 26.814 3.466 -28.072 1.00 79.00 106 GLY A C 1
ATOM 811 O O . GLY A 1 106 ? 26.298 2.755 -28.930 1.00 79.00 106 GLY A O 1
ATOM 812 N N . THR A 1 107 ? 27.048 3.010 -26.838 1.00 82.00 107 THR A N 1
ATOM 813 C CA . THR A 1 107 ? 26.739 1.641 -26.406 1.00 82.00 107 THR A CA 1
ATOM 814 C C . THR A 1 107 ? 25.268 1.488 -26.028 1.00 82.00 107 THR A C 1
ATOM 816 O O . THR A 1 107 ? 24.564 2.469 -25.781 1.00 82.00 107 THR A O 1
ATOM 819 N N . ALA A 1 108 ? 24.800 0.244 -25.923 1.00 87.44 108 ALA A N 1
ATOM 820 C CA . ALA A 1 108 ? 23.470 -0.055 -25.407 1.00 87.44 108 ALA A CA 1
ATOM 821 C C . ALA A 1 108 ? 23.266 0.514 -23.990 1.00 87.44 108 ALA A C 1
ATOM 823 O O . ALA A 1 108 ? 24.119 0.361 -23.115 1.00 87.44 108 ALA A O 1
ATOM 824 N N . PHE A 1 109 ? 22.121 1.155 -23.774 1.00 89.69 109 PHE A N 1
ATOM 825 C CA . PHE A 1 109 ? 21.596 1.538 -22.472 1.00 89.69 109 PHE A CA 1
ATOM 826 C C . PHE A 1 109 ? 20.552 0.497 -22.061 1.00 89.69 109 PHE A C 1
ATOM 828 O O . PHE A 1 109 ? 19.507 0.360 -22.705 1.00 89.69 109 PHE A O 1
ATOM 835 N N . THR A 1 110 ? 20.867 -0.260 -21.013 1.00 92.06 110 THR A N 1
ATOM 836 C CA . THR A 1 110 ? 19.973 -1.253 -20.403 1.00 92.06 110 THR A CA 1
ATOM 837 C C . THR A 1 110 ? 19.489 -0.734 -19.059 1.00 92.06 110 THR A C 1
ATOM 839 O O . THR A 1 110 ? 20.225 0.017 -18.430 1.00 92.06 110 THR A O 1
ATOM 842 N N . CYS A 1 111 ? 18.276 -1.084 -18.626 1.00 93.00 111 CYS A N 1
ATOM 843 C CA . CYS A 1 111 ? 17.720 -0.603 -17.356 1.00 93.00 111 CYS A CA 1
ATOM 844 C C . CYS A 1 111 ? 17.077 -1.740 -16.561 1.00 93.00 111 CYS A C 1
ATOM 846 O O . CYS A 1 111 ? 15.980 -2.181 -16.895 1.00 93.00 111 CYS A O 1
ATOM 848 N N . HIS A 1 112 ? 17.745 -2.192 -15.498 1.00 94.75 112 HIS A N 1
ATOM 849 C CA . HIS A 1 112 ? 17.189 -3.139 -14.532 1.00 94.75 112 HIS A CA 1
ATOM 850 C C . HIS A 1 112 ? 17.674 -2.782 -13.125 1.00 94.75 112 HIS A C 1
ATOM 852 O O . HIS A 1 112 ? 18.735 -3.242 -12.708 1.00 94.75 112 HIS A O 1
ATOM 858 N N . PRO A 1 113 ? 16.902 -1.991 -12.362 1.00 93.50 113 PRO A N 1
ATOM 859 C CA . PRO A 1 113 ? 17.343 -1.464 -11.068 1.00 93.50 113 PRO A CA 1
ATOM 860 C C . PRO A 1 113 ? 17.731 -2.547 -10.058 1.00 93.50 113 PRO A C 1
ATOM 862 O O . PRO A 1 113 ? 18.728 -2.417 -9.359 1.00 93.50 113 PRO A O 1
ATOM 865 N N . ILE A 1 114 ? 16.997 -3.662 -10.031 1.00 93.81 114 ILE A N 1
ATOM 866 C CA . ILE A 1 114 ? 17.327 -4.809 -9.170 1.00 93.81 114 ILE A CA 1
ATOM 867 C C . ILE A 1 114 ? 18.683 -5.421 -9.568 1.00 93.81 114 ILE A C 1
ATOM 869 O O . ILE A 1 114 ? 19.544 -5.619 -8.717 1.00 93.81 114 ILE A O 1
ATOM 873 N N . ALA A 1 115 ? 18.930 -5.658 -10.862 1.00 92.56 115 ALA A N 1
ATOM 874 C CA . ALA A 1 115 ? 20.221 -6.163 -11.325 1.00 92.56 115 ALA A CA 1
ATOM 875 C C . ALA A 1 115 ? 21.354 -5.157 -11.060 1.00 92.56 115 ALA A C 1
ATOM 877 O O . ALA A 1 115 ? 22.443 -5.545 -10.648 1.00 92.56 115 ALA A O 1
ATOM 878 N N . TRP A 1 116 ? 21.103 -3.857 -11.238 1.00 92.56 116 TRP A N 1
ATOM 879 C CA . TRP A 1 116 ? 22.058 -2.801 -10.900 1.00 92.56 116 TRP A CA 1
ATOM 880 C C . TRP A 1 116 ? 22.441 -2.810 -9.419 1.00 92.56 116 TRP A C 1
ATOM 882 O O . TRP A 1 116 ? 23.624 -2.663 -9.111 1.00 92.56 116 TRP A O 1
ATOM 892 N N . LEU A 1 117 ? 21.473 -3.024 -8.521 1.00 93.75 117 LEU A N 1
ATOM 893 C CA . LEU A 1 117 ? 21.728 -3.195 -7.092 1.00 93.75 117 LEU A CA 1
ATOM 894 C C . LEU A 1 117 ? 22.623 -4.418 -6.841 1.00 93.75 117 LEU A C 1
ATOM 896 O O . LEU A 1 117 ? 23.654 -4.293 -6.185 1.00 93.75 117 LEU A O 1
ATOM 900 N N . HIS A 1 118 ? 22.286 -5.581 -7.407 1.00 91.81 118 HIS A N 1
ATOM 901 C CA . HIS A 1 118 ? 23.086 -6.804 -7.243 1.00 91.81 118 HIS A CA 1
ATOM 902 C C . HIS A 1 118 ? 24.510 -6.681 -7.804 1.00 91.81 118 HIS A C 1
ATOM 904 O O . HIS A 1 118 ? 25.435 -7.301 -7.284 1.00 91.81 118 HIS A O 1
ATOM 910 N N . HIS A 1 119 ? 24.707 -5.862 -8.838 1.00 89.62 119 HIS A N 1
ATOM 911 C CA . HIS A 1 119 ? 26.025 -5.555 -9.396 1.00 89.62 119 HIS A CA 1
ATOM 912 C C . HIS A 1 119 ? 26.772 -4.433 -8.656 1.00 89.62 119 HIS A C 1
ATOM 914 O O . HIS A 1 119 ? 27.859 -4.047 -9.090 1.00 89.62 119 HIS A O 1
ATOM 920 N N . GLY A 1 120 ? 26.215 -3.893 -7.567 1.00 91.69 120 GLY A N 1
ATOM 921 C CA . GLY A 1 120 ? 26.837 -2.829 -6.777 1.00 91.69 120 GLY A CA 1
ATOM 922 C C . GLY A 1 120 ? 26.936 -1.485 -7.504 1.00 91.69 120 GLY A C 1
ATOM 923 O O . GLY A 1 120 ? 27.791 -0.670 -7.167 1.00 91.69 120 GLY A O 1
ATOM 924 N N . LEU A 1 121 ? 26.098 -1.248 -8.521 1.00 89.38 121 LEU A N 1
ATOM 925 C CA . LEU A 1 121 ? 26.077 0.015 -9.275 1.00 89.38 121 LEU A CA 1
ATOM 926 C C . LEU A 1 121 ? 25.271 1.105 -8.565 1.00 89.38 121 LEU A C 1
ATOM 928 O O . LEU A 1 121 ? 25.534 2.290 -8.754 1.00 89.38 121 LEU A O 1
ATOM 932 N N . ILE A 1 122 ? 24.267 0.695 -7.793 1.00 92.94 122 ILE A N 1
ATOM 933 C CA . ILE A 1 122 ? 23.376 1.554 -7.010 1.00 92.94 122 ILE A CA 1
ATOM 934 C C . ILE A 1 122 ? 23.151 0.914 -5.640 1.00 92.94 122 ILE A C 1
ATOM 936 O O . ILE A 1 122 ? 23.323 -0.292 -5.484 1.00 92.94 122 ILE A O 1
ATOM 940 N N . THR A 1 123 ? 22.729 1.708 -4.660 1.00 95.12 123 THR A N 1
ATOM 941 C CA . THR A 1 123 ? 22.414 1.237 -3.300 1.00 95.12 123 THR A CA 1
ATOM 942 C C . THR A 1 123 ? 20.928 0.954 -3.085 1.00 95.12 123 THR A C 1
ATOM 944 O O . THR A 1 123 ? 20.559 0.329 -2.096 1.00 95.12 123 THR A O 1
ATOM 947 N N . ASN A 1 124 ? 20.065 1.408 -3.997 1.00 95.44 124 ASN A N 1
ATOM 948 C CA . ASN A 1 124 ? 18.617 1.265 -3.903 1.00 95.44 124 ASN A CA 1
ATOM 949 C C . ASN A 1 124 ? 18.007 1.153 -5.319 1.00 95.44 124 ASN A C 1
ATOM 951 O O . ASN A 1 124 ? 18.372 1.965 -6.170 1.00 95.44 124 ASN A O 1
ATOM 955 N N . PRO A 1 125 ? 17.093 0.196 -5.592 1.00 94.81 125 PRO A N 1
ATOM 956 C CA . PRO A 1 125 ? 16.523 -0.053 -6.918 1.00 94.81 125 PRO A CA 1
ATOM 957 C C . PRO A 1 125 ? 15.382 0.906 -7.313 1.00 94.81 125 PRO A C 1
ATOM 959 O O . PRO A 1 125 ? 14.633 0.621 -8.247 1.00 94.81 125 PRO A O 1
ATOM 962 N N . ASN A 1 126 ? 15.232 2.040 -6.632 1.00 95.12 126 ASN A N 1
ATOM 963 C CA . ASN A 1 126 ? 14.210 3.032 -6.950 1.00 95.12 126 ASN A CA 1
ATOM 964 C C . ASN A 1 126 ? 14.539 3.813 -8.234 1.00 95.12 126 ASN A C 1
ATOM 966 O O . ASN A 1 126 ? 15.672 4.242 -8.453 1.00 95.12 126 ASN A O 1
ATOM 970 N N . LEU A 1 127 ? 13.516 4.059 -9.058 1.00 93.50 127 LEU A N 1
ATOM 971 C CA . LEU A 1 127 ? 13.601 4.904 -10.250 1.00 93.50 127 LEU A CA 1
ATOM 972 C C . LEU A 1 127 ? 12.680 6.117 -10.123 1.00 93.50 127 LEU A C 1
ATOM 974 O O . LEU A 1 127 ? 11.497 5.979 -9.819 1.00 93.50 127 LEU A O 1
ATOM 978 N N . LEU A 1 128 ? 13.211 7.297 -10.444 1.00 95.12 128 LEU A N 1
ATOM 979 C CA . LEU A 1 128 ? 12.432 8.517 -10.628 1.00 95.12 128 LEU A CA 1
ATOM 980 C C . LEU A 1 128 ? 12.360 8.841 -12.123 1.00 95.12 128 LEU A C 1
ATOM 982 O O . LEU A 1 128 ? 13.379 9.125 -12.750 1.00 95.12 128 LEU A O 1
ATOM 986 N N . ILE A 1 129 ? 11.153 8.813 -12.690 1.00 93.25 129 ILE A N 1
ATOM 987 C CA . ILE A 1 129 ? 10.912 9.115 -14.105 1.00 93.25 129 ILE A CA 1
ATOM 988 C C . ILE A 1 129 ? 10.070 10.388 -14.193 1.00 93.25 129 ILE A C 1
ATOM 990 O O . ILE A 1 129 ? 8.887 10.397 -13.849 1.00 93.25 129 ILE A O 1
ATOM 994 N N . THR A 1 130 ? 10.678 11.468 -14.677 1.00 94.38 130 THR A N 1
ATOM 995 C CA . THR A 1 130 ? 10.039 12.780 -14.828 1.00 94.38 130 THR A CA 1
ATOM 996 C C . THR A 1 130 ? 10.018 13.213 -16.290 1.00 94.38 130 THR A C 1
ATOM 998 O O . THR A 1 130 ? 10.835 12.790 -17.106 1.00 94.38 130 THR A O 1
ATOM 1001 N N . GLY A 1 131 ? 9.041 14.042 -16.647 1.00 90.44 131 GLY A N 1
ATOM 1002 C CA . GLY A 1 131 ? 8.886 14.554 -18.003 1.00 90.44 131 GLY A CA 1
ATOM 1003 C C . GLY A 1 131 ? 7.673 15.468 -18.115 1.00 90.44 131 GLY A C 1
ATOM 1004 O O . GLY A 1 131 ? 6.682 15.278 -17.408 1.00 90.44 131 GLY A O 1
ATOM 1005 N N . ILE A 1 132 ? 7.767 16.459 -18.999 1.00 93.62 132 ILE A N 1
ATOM 1006 C CA . ILE A 1 132 ? 6.651 17.342 -19.359 1.00 93.62 132 ILE A CA 1
ATOM 1007 C C . ILE A 1 132 ? 5.570 16.494 -20.065 1.00 93.62 132 ILE A C 1
ATOM 1009 O O . ILE A 1 132 ? 5.907 15.511 -20.734 1.00 93.62 132 ILE A O 1
ATOM 1013 N N . PRO A 1 133 ? 4.269 16.811 -19.935 1.00 91.12 133 PRO A N 1
ATOM 1014 C CA . PRO A 1 133 ? 3.233 16.143 -20.720 1.00 91.12 133 PRO A CA 1
ATOM 1015 C C . PRO A 1 133 ? 3.578 16.096 -22.218 1.00 91.12 133 PRO A C 1
ATOM 1017 O O . PRO A 1 133 ? 4.036 17.082 -22.788 1.00 91.12 133 PRO A O 1
ATOM 1020 N N . GLY A 1 134 ? 3.381 14.935 -22.850 1.00 89.25 134 GLY A N 1
ATOM 1021 C CA . GLY A 1 134 ? 3.665 14.731 -24.277 1.00 89.25 134 GLY A CA 1
ATOM 1022 C C . GLY A 1 134 ? 5.092 14.282 -24.625 1.00 89.25 134 GLY A C 1
ATOM 1023 O O . GLY A 1 134 ? 5.351 13.988 -25.785 1.00 89.25 134 GLY A O 1
ATOM 1024 N N . THR A 1 135 ? 6.012 14.137 -23.663 1.00 91.62 135 THR A N 1
ATOM 1025 C CA . THR A 1 135 ? 7.403 13.707 -23.948 1.00 91.62 135 THR A CA 1
ATOM 1026 C C . THR A 1 135 ? 7.607 12.189 -24.016 1.00 91.62 135 THR A C 1
ATOM 1028 O O . THR A 1 135 ? 8.737 11.715 -24.113 1.00 91.62 135 THR A O 1
ATOM 1031 N N . GLY A 1 136 ? 6.530 11.403 -23.943 1.00 91.06 136 GLY A N 1
ATOM 1032 C CA . GLY A 1 136 ? 6.605 9.940 -23.990 1.00 91.06 136 GLY A CA 1
ATOM 1033 C C . GLY A 1 136 ? 6.888 9.260 -22.645 1.00 91.06 136 GLY A C 1
ATOM 1034 O O . GLY A 1 136 ? 7.259 8.090 -22.637 1.00 91.06 136 GLY A O 1
ATOM 1035 N N . LYS A 1 137 ? 6.674 9.938 -21.505 1.00 93.31 137 LYS A N 1
ATOM 1036 C CA . LYS A 1 137 ? 6.828 9.355 -20.154 1.00 93.31 137 LYS A CA 1
ATOM 1037 C C . LYS A 1 137 ? 6.073 8.027 -19.994 1.00 93.31 137 LYS A C 1
ATOM 1039 O O . LYS A 1 137 ? 6.681 7.015 -19.660 1.00 93.31 137 LYS A O 1
ATOM 1044 N N . SER A 1 138 ? 4.767 8.010 -20.267 1.00 90.94 138 SER A N 1
ATOM 1045 C CA . SER A 1 138 ? 3.944 6.801 -20.111 1.00 90.94 138 SER A CA 1
ATOM 1046 C C . SER A 1 138 ? 4.349 5.702 -21.099 1.00 90.94 138 SER A C 1
ATOM 1048 O O . SER A 1 138 ? 4.406 4.536 -20.723 1.00 90.94 138 SER A O 1
ATOM 1050 N N . ALA A 1 139 ? 4.717 6.060 -22.336 1.00 92.75 139 ALA A N 1
ATOM 1051 C CA . ALA A 1 139 ? 5.238 5.100 -23.313 1.00 92.75 139 ALA A CA 1
ATOM 1052 C C . ALA A 1 139 ? 6.546 4.453 -22.828 1.00 92.75 139 ALA A C 1
ATOM 1054 O O . ALA A 1 139 ? 6.715 3.239 -22.933 1.00 92.75 139 ALA A O 1
ATOM 1055 N N . HIS A 1 140 ? 7.444 5.245 -22.237 1.00 93.50 140 HIS A N 1
ATOM 1056 C CA . HIS A 1 140 ? 8.686 4.752 -21.653 1.00 93.50 140 HIS A CA 1
ATOM 1057 C C . HIS A 1 140 ? 8.435 3.817 -20.465 1.00 93.50 140 HIS A C 1
ATOM 1059 O O . HIS A 1 140 ? 9.021 2.739 -20.425 1.00 93.50 140 HIS A O 1
ATOM 1065 N N . ILE A 1 141 ? 7.549 4.188 -19.531 1.00 94.44 141 ILE A N 1
ATOM 1066 C CA . ILE A 1 141 ? 7.238 3.360 -18.354 1.00 94.44 141 ILE A CA 1
ATOM 1067 C C . ILE A 1 141 ? 6.607 2.030 -18.777 1.00 94.44 141 ILE A C 1
ATOM 1069 O O . ILE A 1 141 ? 7.065 0.983 -18.332 1.00 94.44 141 ILE A O 1
ATOM 1073 N N . LYS A 1 142 ? 5.627 2.047 -19.690 1.00 94.50 142 LYS A N 1
ATOM 1074 C CA . LYS A 1 142 ? 5.006 0.824 -20.227 1.00 94.50 142 LYS A CA 1
ATOM 1075 C C . LYS A 1 142 ? 6.027 -0.076 -20.920 1.00 94.50 142 LYS A C 1
ATOM 1077 O O . LYS A 1 142 ? 6.045 -1.278 -20.680 1.00 94.50 142 LYS A O 1
ATOM 1082 N N . ALA A 1 143 ? 6.905 0.500 -21.744 1.00 94.81 143 ALA A N 1
ATOM 1083 C CA . ALA A 1 143 ? 7.953 -0.257 -22.419 1.00 94.81 143 ALA A CA 1
ATOM 1084 C C . ALA A 1 143 ? 8.972 -0.842 -21.429 1.00 94.81 143 ALA A C 1
ATOM 1086 O O . ALA A 1 143 ? 9.408 -1.976 -21.605 1.00 94.81 143 ALA A O 1
ATOM 1087 N N . LEU A 1 144 ? 9.356 -0.089 -20.396 1.00 95.44 144 LEU A N 1
ATOM 1088 C CA . LEU A 1 144 ? 10.240 -0.575 -19.341 1.00 95.44 144 LEU A CA 1
ATOM 1089 C C . LEU A 1 144 ? 9.580 -1.715 -18.557 1.00 95.44 144 LEU A C 1
ATOM 1091 O O . LEU A 1 144 ? 10.193 -2.768 -18.428 1.00 95.44 144 LEU A O 1
ATOM 1095 N N . ALA A 1 145 ? 8.338 -1.535 -18.102 1.00 95.06 145 ALA A N 1
ATOM 1096 C CA . ALA A 1 145 ? 7.576 -2.545 -17.370 1.00 95.06 145 ALA A CA 1
ATOM 1097 C C . ALA A 1 145 ? 7.430 -3.837 -18.186 1.00 95.06 145 ALA A C 1
ATOM 1099 O O . ALA A 1 145 ? 7.850 -4.897 -17.731 1.00 95.06 145 ALA A O 1
ATOM 1100 N N . LEU A 1 146 ? 6.951 -3.740 -19.432 1.00 95.25 146 LEU A N 1
ATOM 1101 C CA . LEU A 1 146 ? 6.786 -4.892 -20.324 1.00 95.25 146 LEU A CA 1
ATOM 1102 C C . LEU A 1 146 ? 8.104 -5.640 -20.552 1.00 95.25 146 LEU A C 1
ATOM 1104 O O . LEU A 1 146 ? 8.143 -6.868 -20.557 1.00 95.25 146 LEU A O 1
ATOM 1108 N N . ARG A 1 147 ? 9.207 -4.909 -20.730 1.00 95.50 147 ARG A N 1
ATOM 1109 C CA . ARG A 1 147 ? 10.516 -5.534 -20.913 1.00 95.50 147 ARG A CA 1
ATOM 1110 C C . ARG A 1 147 ? 11.079 -6.112 -19.619 1.00 95.50 147 ARG A C 1
ATOM 1112 O O . ARG A 1 147 ? 11.813 -7.081 -19.692 1.00 95.50 147 ARG A O 1
ATOM 1119 N N . LEU A 1 148 ? 10.774 -5.550 -18.453 1.00 95.69 148 LEU A N 1
ATOM 1120 C CA . LEU A 1 148 ? 11.182 -6.112 -17.163 1.00 95.69 148 LEU A CA 1
ATOM 1121 C C . LEU A 1 148 ? 10.412 -7.403 -16.840 1.00 95.69 148 LEU A C 1
ATOM 1123 O O . LEU A 1 148 ? 10.991 -8.318 -16.255 1.00 95.69 148 LEU A O 1
ATOM 1127 N N . MET A 1 149 ? 9.167 -7.536 -17.305 1.00 95.00 149 MET A N 1
ATOM 1128 C CA . MET A 1 149 ? 8.394 -8.780 -17.179 1.00 95.00 149 MET A CA 1
ATOM 1129 C C . MET A 1 149 ? 9.090 -9.974 -17.840 1.00 95.00 149 MET A C 1
ATOM 1131 O O . MET A 1 149 ? 9.061 -11.069 -17.285 1.00 95.00 149 MET A O 1
ATOM 1135 N N . SER A 1 150 ? 9.809 -9.783 -18.956 1.00 92.81 150 SER A N 1
ATOM 1136 C CA . SER A 1 150 ? 10.590 -10.873 -19.567 1.00 92.81 150 SER A CA 1
ATOM 1137 C C . SER A 1 150 ? 11.803 -11.307 -18.732 1.00 92.81 150 SER A C 1
ATOM 1139 O O . SER A 1 150 ? 12.4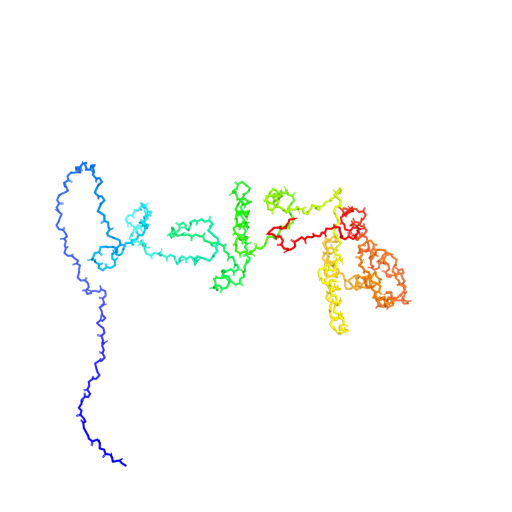27 -12.316 -19.045 1.00 92.81 150 SER A O 1
ATOM 1141 N N . PHE A 1 151 ? 12.154 -10.548 -17.691 1.00 92.94 151 PHE A N 1
ATOM 1142 C CA . PHE A 1 151 ? 13.169 -10.892 -16.690 1.00 92.94 151 PHE A CA 1
ATOM 1143 C C . PHE A 1 151 ? 12.534 -11.394 -15.379 1.00 92.94 151 PHE A C 1
ATOM 1145 O O . PHE A 1 151 ? 13.215 -11.490 -14.363 1.00 92.94 151 PHE A O 1
ATOM 1152 N N . GLY A 1 152 ? 11.233 -11.709 -15.382 1.00 92.62 152 GLY A N 1
ATOM 1153 C CA . GLY A 1 152 ? 10.511 -12.211 -14.211 1.00 92.62 152 GLY A CA 1
ATOM 1154 C C . GLY A 1 152 ? 10.098 -11.132 -13.207 1.00 92.62 152 GLY A C 1
ATOM 1155 O O . GLY A 1 152 ? 9.660 -11.459 -12.106 1.00 92.62 152 GLY A O 1
ATOM 1156 N N . VAL A 1 153 ? 10.219 -9.848 -13.561 1.00 94.44 153 VAL A N 1
ATOM 1157 C CA . VAL A 1 153 ? 9.785 -8.741 -12.700 1.00 94.44 153 VAL A CA 1
ATOM 1158 C C . VAL A 1 153 ? 8.306 -8.455 -12.943 1.00 94.44 153 VAL A C 1
ATOM 1160 O O . VAL A 1 153 ? 7.914 -8.015 -14.023 1.00 94.44 153 VAL A O 1
ATOM 1163 N N . LYS A 1 154 ? 7.484 -8.671 -11.919 1.00 94.75 154 LYS A N 1
ATOM 1164 C CA . LYS A 1 154 ? 6.056 -8.338 -11.949 1.00 94.75 154 LYS A CA 1
ATOM 1165 C C . LYS A 1 154 ? 5.844 -6.847 -11.711 1.00 94.75 154 LYS A C 1
ATOM 1167 O O . LYS A 1 154 ? 6.605 -6.217 -10.977 1.00 94.75 154 LYS A O 1
ATOM 1172 N N . THR A 1 155 ? 4.808 -6.285 -12.325 1.00 94.75 155 THR A N 1
ATOM 1173 C CA . THR A 1 155 ? 4.479 -4.858 -12.204 1.00 94.75 155 THR A CA 1
ATOM 1174 C C . THR A 1 155 ? 3.166 -4.669 -11.454 1.00 94.75 155 THR A C 1
ATOM 1176 O O . THR A 1 155 ? 2.139 -5.161 -11.899 1.00 94.75 155 THR A O 1
ATOM 1179 N N . LEU A 1 156 ? 3.185 -3.910 -10.360 1.00 94.38 156 LEU A N 1
ATOM 1180 C CA . LEU A 1 156 ? 1.978 -3.426 -9.688 1.00 94.38 156 LEU A CA 1
ATOM 1181 C C . LEU A 1 156 ? 1.844 -1.925 -9.951 1.00 94.38 156 LEU A C 1
ATOM 1183 O O . LEU A 1 156 ? 2.726 -1.150 -9.574 1.00 94.38 156 LEU A O 1
ATOM 1187 N N . VAL A 1 157 ? 0.769 -1.518 -10.618 1.00 92.94 157 VAL A N 1
ATOM 1188 C CA . VAL A 1 157 ? 0.465 -0.110 -10.888 1.00 92.94 157 VAL A CA 1
ATOM 1189 C C . VAL A 1 157 ? -0.529 0.372 -9.843 1.00 92.94 157 VAL A C 1
ATOM 1191 O O . VAL A 1 157 ? -1.618 -0.169 -9.728 1.00 92.94 157 VAL A O 1
ATOM 1194 N N . LEU A 1 158 ? -0.155 1.395 -9.078 1.00 90.81 158 LEU A N 1
ATOM 1195 C CA . LEU A 1 158 ? -1.019 1.993 -8.062 1.00 90.81 158 LEU A CA 1
ATOM 1196 C C . LEU A 1 158 ? -1.501 3.367 -8.532 1.00 90.81 158 LEU A C 1
ATOM 1198 O O . LEU A 1 158 ? -0.699 4.179 -8.996 1.00 90.81 158 LEU A O 1
ATOM 1202 N N . GLY A 1 159 ? -2.797 3.642 -8.370 1.00 85.00 159 GLY A N 1
ATOM 1203 C CA . GLY A 1 159 ? -3.368 4.967 -8.626 1.00 85.00 159 GLY A CA 1
ATOM 1204 C C . GLY A 1 159 ? -3.409 5.366 -10.104 1.00 85.00 159 GLY A C 1
ATOM 1205 O O . GLY A 1 159 ? -3.138 6.523 -10.434 1.00 85.00 159 GLY A O 1
ATOM 1206 N N . ASP A 1 160 ? -3.746 4.436 -11.002 1.00 89.38 160 ASP A N 1
ATOM 1207 C CA . ASP A 1 160 ? -3.926 4.712 -12.434 1.00 89.38 160 ASP A CA 1
ATOM 1208 C C . ASP A 1 160 ? -5.223 5.496 -12.723 1.00 89.38 160 ASP A C 1
ATOM 1210 O O . ASP A 1 160 ? -6.177 4.998 -13.314 1.00 89.38 160 ASP A O 1
ATOM 1214 N N . LEU A 1 161 ? -5.262 6.769 -12.317 1.00 80.94 161 LEU A N 1
ATOM 1215 C CA . LEU A 1 161 ? -6.450 7.634 -12.412 1.00 80.94 161 LEU A CA 1
ATOM 1216 C C . LEU A 1 161 ? -6.979 7.828 -13.842 1.00 80.94 161 LEU A C 1
ATOM 1218 O O . LEU A 1 161 ? -8.127 8.227 -14.028 1.00 80.94 161 LEU A O 1
ATOM 1222 N N . LYS A 1 162 ? -6.133 7.614 -14.855 1.00 84.19 162 LYS A N 1
ATOM 1223 C CA . LYS A 1 162 ? -6.479 7.792 -16.272 1.00 84.19 162 LYS A CA 1
ATOM 1224 C C . LYS A 1 162 ? -6.638 6.467 -17.012 1.00 84.19 162 LYS A C 1
ATOM 1226 O O . LYS A 1 162 ? -6.835 6.496 -18.225 1.00 84.19 162 LYS A O 1
ATOM 1231 N N . ASN A 1 163 ? -6.570 5.337 -16.304 1.00 86.31 163 ASN A N 1
ATOM 1232 C CA . ASN A 1 163 ? -6.599 3.997 -16.886 1.00 86.31 163 ASN A CA 1
ATOM 1233 C C . ASN A 1 163 ? -5.574 3.835 -18.024 1.00 86.31 163 ASN A C 1
ATOM 1235 O O . ASN A 1 163 ? -5.850 3.191 -19.038 1.00 86.31 163 ASN A O 1
ATOM 1239 N N . GLU A 1 164 ? -4.391 4.448 -17.891 1.00 89.50 164 GLU A N 1
ATOM 1240 C CA . GLU A 1 164 ? -3.352 4.387 -18.918 1.00 89.50 164 GLU A CA 1
ATOM 1241 C C . GLU A 1 164 ? -2.858 2.950 -19.123 1.00 89.50 164 GLU A C 1
ATOM 1243 O O . GLU A 1 164 ? -2.401 2.625 -20.218 1.00 89.50 164 GLU A O 1
ATOM 1248 N N . TYR A 1 165 ? -2.928 2.087 -18.108 1.00 92.69 165 TYR A N 1
ATOM 1249 C CA . TYR A 1 165 ? -2.415 0.717 -18.150 1.00 92.69 165 TYR A CA 1
ATOM 1250 C C . TYR A 1 165 ? -3.494 -0.330 -18.440 1.00 92.69 165 TYR A C 1
ATOM 1252 O O . TYR A 1 165 ? -3.139 -1.477 -18.704 1.00 92.69 165 TYR A O 1
ATOM 1260 N N . ARG A 1 166 ? -4.779 0.054 -18.490 1.00 92.31 166 ARG A N 1
ATOM 1261 C CA . ARG A 1 166 ? -5.910 -0.857 -18.746 1.00 92.31 166 ARG A CA 1
ATOM 1262 C C . ARG A 1 166 ? -5.718 -1.689 -20.017 1.00 92.31 166 ARG A C 1
ATOM 1264 O O . ARG A 1 166 ? -5.811 -2.911 -19.979 1.00 92.31 166 ARG A O 1
ATOM 1271 N N . GLU A 1 167 ? -5.398 -1.046 -21.139 1.00 93.00 167 GLU A N 1
ATOM 1272 C CA . GLU A 1 167 ? -5.173 -1.746 -22.414 1.00 93.00 167 GLU A CA 1
ATOM 1273 C C . GLU A 1 167 ? -3.981 -2.711 -22.351 1.00 93.00 167 GLU A C 1
ATOM 1275 O O . GLU A 1 167 ? -4.028 -3.796 -22.925 1.00 93.00 167 G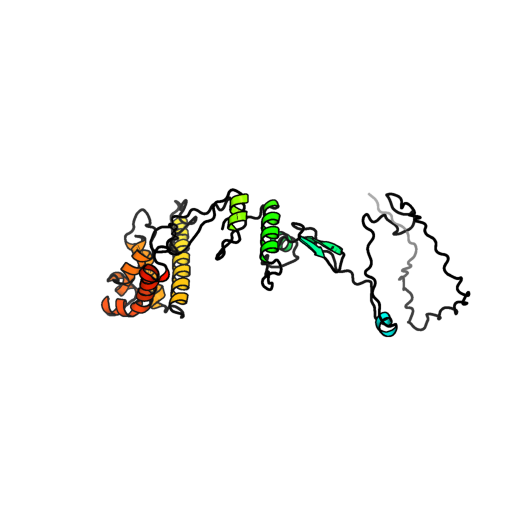LU A O 1
ATOM 1280 N N . LEU A 1 168 ? -2.919 -2.334 -21.629 1.00 93.38 168 LEU A N 1
ATOM 1281 C CA . LEU A 1 168 ? -1.743 -3.183 -21.453 1.00 93.38 168 LEU A CA 1
ATOM 1282 C C . LEU A 1 168 ? -2.068 -4.412 -20.594 1.00 93.38 168 LEU A C 1
ATOM 1284 O O . LEU A 1 168 ? -1.637 -5.510 -20.931 1.00 93.38 168 LEU A O 1
ATOM 1288 N N . ALA A 1 169 ? -2.833 -4.237 -19.517 1.00 94.00 169 ALA A N 1
ATOM 1289 C CA . ALA A 1 169 ? -3.288 -5.335 -18.671 1.00 94.00 169 ALA A CA 1
ATOM 1290 C C . ALA A 1 169 ? -4.163 -6.321 -19.460 1.00 94.00 169 ALA A C 1
ATOM 1292 O O . ALA A 1 169 ? -3.867 -7.515 -19.469 1.00 94.00 169 ALA A O 1
ATOM 1293 N N . HIS A 1 170 ? -5.146 -5.827 -20.224 1.00 95.00 170 HIS A N 1
ATOM 1294 C CA . HIS A 1 170 ? -5.979 -6.678 -21.079 1.00 95.00 170 HIS A CA 1
ATOM 1295 C C . HIS A 1 170 ? -5.172 -7.416 -22.150 1.00 95.00 170 HIS A C 1
ATOM 1297 O O . HIS A 1 170 ? -5.404 -8.601 -22.381 1.00 95.00 170 HIS A O 1
ATOM 1303 N N . ALA A 1 171 ? -4.196 -6.753 -22.778 1.00 94.75 171 ALA A N 1
ATOM 1304 C CA . ALA A 1 171 ? -3.305 -7.395 -23.745 1.00 94.75 171 ALA A CA 1
ATOM 1305 C C . ALA A 1 171 ? -2.466 -8.528 -23.122 1.00 94.75 171 ALA A C 1
ATOM 1307 O O . ALA A 1 171 ? -2.052 -9.444 -23.830 1.00 94.75 171 ALA A O 1
ATOM 1308 N N . LEU A 1 172 ? -2.235 -8.478 -21.807 1.00 94.19 172 LEU A N 1
ATOM 1309 C CA . LEU A 1 172 ? -1.555 -9.512 -21.024 1.00 94.19 172 LEU A CA 1
ATOM 1310 C C . LEU A 1 172 ? -2.527 -10.509 -20.365 1.00 94.19 172 LEU A C 1
ATOM 1312 O O . LEU A 1 172 ? -2.093 -11.339 -19.571 1.00 94.19 172 LEU A O 1
ATOM 1316 N N . GLY A 1 173 ? -3.821 -10.453 -20.702 1.00 94.00 173 GLY A N 1
ATOM 1317 C CA . GLY A 1 173 ? -4.848 -11.358 -20.180 1.00 94.00 173 GLY A CA 1
ATOM 1318 C C . GLY A 1 173 ? -5.269 -11.077 -18.736 1.00 94.00 173 GLY A C 1
ATOM 1319 O O . GLY A 1 173 ? -5.899 -11.930 -18.117 1.00 94.00 173 GLY A O 1
ATOM 1320 N N . VAL A 1 174 ? -4.931 -9.906 -18.194 1.00 93.94 174 VAL A N 1
ATOM 1321 C CA . VAL A 1 174 ? -5.258 -9.510 -16.821 1.00 93.94 174 VAL A CA 1
ATOM 1322 C C . VAL A 1 174 ? -6.437 -8.547 -16.826 1.00 93.94 174 VAL A C 1
ATOM 1324 O O . VAL A 1 174 ? -6.497 -7.632 -17.649 1.00 93.94 174 VAL A O 1
ATOM 1327 N N . GLN A 1 175 ? -7.362 -8.736 -15.886 1.00 90.69 175 GLN A N 1
ATOM 1328 C CA . GLN A 1 175 ? -8.443 -7.795 -15.623 1.00 90.69 175 GLN A CA 1
ATOM 1329 C C . GLN A 1 175 ? -7.979 -6.742 -14.597 1.00 90.69 175 GLN A C 1
ATOM 1331 O O . GLN A 1 175 ? -7.680 -7.107 -13.458 1.00 90.69 175 GLN A O 1
ATOM 1336 N N . PRO A 1 176 ? -7.923 -5.448 -14.966 1.00 89.88 176 PRO A N 1
ATOM 1337 C CA . PRO A 1 176 ? -7.664 -4.360 -14.026 1.00 89.88 176 PRO A CA 1
ATOM 1338 C C . PRO A 1 176 ? -8.675 -4.314 -12.889 1.00 89.88 176 PRO A C 1
ATOM 1340 O O . PRO A 1 176 ? -9.868 -4.557 -13.095 1.00 89.88 176 PRO A O 1
ATOM 1343 N N . VAL A 1 177 ? -8.200 -3.939 -11.706 1.00 89.06 177 VAL A N 1
ATOM 1344 C CA . VAL A 1 177 ? -9.048 -3.655 -10.559 1.00 89.06 177 VAL A CA 1
ATOM 1345 C C . VAL A 1 177 ? -9.387 -2.171 -10.561 1.00 89.06 177 VAL A C 1
ATOM 1347 O O . VAL A 1 177 ? -8.547 -1.309 -10.329 1.00 89.06 177 VAL A O 1
ATOM 1350 N N . GLU A 1 178 ? -10.653 -1.864 -10.812 1.00 87.50 178 GLU A N 1
ATOM 1351 C CA . GLU A 1 178 ? -11.118 -0.483 -10.896 1.00 87.50 178 GLU A CA 1
ATOM 1352 C C . GLU A 1 178 ? -11.775 -0.066 -9.586 1.00 87.50 178 GLU A C 1
ATOM 1354 O O . GLU A 1 178 ? -12.817 -0.595 -9.206 1.00 87.50 178 GLU A O 1
ATOM 1359 N N . LEU A 1 179 ? -11.166 0.900 -8.899 1.00 86.38 179 LEU A N 1
ATOM 1360 C CA . LEU A 1 179 ? -11.643 1.434 -7.627 1.00 86.38 179 LEU A CA 1
ATOM 1361 C C . LEU A 1 179 ? -12.115 2.875 -7.806 1.00 86.38 179 LEU A C 1
ATOM 1363 O O . LEU A 1 179 ? -11.391 3.719 -8.335 1.00 86.38 179 LEU A O 1
ATOM 1367 N N . GLY A 1 180 ? -13.324 3.176 -7.338 1.00 83.56 180 GLY A N 1
ATOM 1368 C CA . GLY A 1 180 ? -13.857 4.530 -7.406 1.00 83.56 180 GLY A CA 1
ATOM 1369 C C . GLY A 1 180 ? -15.320 4.643 -6.980 1.00 83.56 180 GLY A C 1
ATOM 1370 O O . GLY A 1 180 ? -16.019 3.634 -6.885 1.00 83.56 180 GLY A O 1
ATOM 1371 N N . PRO A 1 181 ? -15.807 5.872 -6.733 1.00 78.50 181 PRO A N 1
ATOM 1372 C CA . PRO A 1 181 ? -17.200 6.104 -6.368 1.00 78.50 181 PRO A CA 1
ATOM 1373 C C . PRO A 1 181 ? -18.159 5.566 -7.436 1.00 78.50 181 PRO A C 1
ATOM 1375 O O . PRO A 1 181 ? -18.018 5.875 -8.618 1.00 78.50 181 PRO A O 1
ATOM 1378 N N . GLY A 1 182 ? -19.146 4.773 -7.016 1.00 79.38 182 GLY A N 1
ATOM 1379 C CA . GLY A 1 182 ? -20.144 4.174 -7.909 1.00 79.38 182 GLY A CA 1
ATOM 1380 C C . GLY A 1 182 ? -19.680 2.920 -8.660 1.00 79.38 182 GLY A C 1
ATOM 1381 O O . GLY A 1 182 ? -20.493 2.312 -9.354 1.00 79.38 182 GLY A O 1
ATOM 1382 N N . LEU A 1 183 ? -18.418 2.504 -8.510 1.00 85.25 183 LEU A N 1
ATOM 1383 C CA . LEU A 1 183 ? -17.948 1.209 -8.998 1.00 85.25 183 LEU A CA 1
ATOM 1384 C C . LEU A 1 183 ? -18.300 0.096 -7.996 1.00 85.25 183 LEU A C 1
ATOM 1386 O O . LEU A 1 183 ? -18.424 0.357 -6.800 1.00 85.25 183 LEU A O 1
ATOM 1390 N N . PRO A 1 184 ? -18.479 -1.153 -8.462 1.00 84.31 184 PRO A N 1
ATOM 1391 C CA . PRO A 1 184 ? -18.881 -2.258 -7.591 1.00 84.31 184 PRO A CA 1
ATOM 1392 C C . PRO A 1 184 ? -17.765 -2.725 -6.647 1.00 84.31 184 PRO A C 1
ATOM 1394 O O . PRO A 1 184 ? -18.052 -3.387 -5.651 1.00 84.31 184 PRO A O 1
ATOM 1397 N N . ALA A 1 185 ? -16.507 -2.416 -6.969 1.00 89.06 185 ALA A N 1
ATOM 1398 C CA . ALA A 1 185 ? -15.346 -2.886 -6.234 1.00 89.06 185 ALA A CA 1
ATOM 1399 C C . ALA A 1 185 ? -15.124 -2.104 -4.932 1.00 89.06 185 ALA A C 1
ATOM 1401 O O . ALA A 1 185 ? -15.091 -0.872 -4.930 1.00 89.06 185 ALA A O 1
ATOM 1402 N N . ARG A 1 186 ? -14.903 -2.841 -3.842 1.00 90.25 186 ARG A N 1
ATOM 1403 C CA . ARG A 1 186 ? -14.605 -2.317 -2.507 1.00 90.25 186 ARG A CA 1
ATOM 1404 C C . ARG A 1 186 ? -13.272 -2.847 -2.015 1.00 90.25 186 ARG A C 1
ATOM 1406 O O . ARG A 1 186 ? -12.888 -3.977 -2.322 1.00 90.25 186 ARG A O 1
ATOM 1413 N N . LEU A 1 187 ? -12.594 -2.030 -1.224 1.00 89.75 187 LEU A N 1
ATOM 1414 C CA . LEU A 1 187 ? -11.340 -2.372 -0.572 1.00 89.75 187 LEU A CA 1
ATOM 1415 C C . LEU A 1 187 ? -11.477 -2.056 0.913 1.00 89.75 187 LEU A C 1
ATOM 1417 O O . LEU A 1 187 ? -11.675 -0.899 1.265 1.00 89.75 187 LEU A O 1
ATOM 1421 N N . ASN A 1 188 ? -11.352 -3.048 1.789 1.00 91.31 188 ASN A N 1
ATOM 1422 C CA . ASN A 1 188 ? -11.340 -2.798 3.223 1.00 91.31 188 ASN A CA 1
ATOM 1423 C C . ASN A 1 188 ? -9.910 -2.438 3.672 1.00 91.31 188 ASN A C 1
ATOM 1425 O O . ASN A 1 188 ? -9.026 -3.289 3.609 1.00 91.31 188 ASN A O 1
ATOM 1429 N N . PRO A 1 189 ? -9.630 -1.216 4.170 1.00 89.75 189 PRO A N 1
ATOM 1430 C CA . PRO A 1 189 ? -8.286 -0.870 4.646 1.00 89.75 189 PRO A CA 1
ATOM 1431 C C . PRO A 1 189 ? -7.851 -1.651 5.893 1.00 89.75 189 PRO A C 1
ATOM 1433 O O . PRO A 1 189 ? -6.673 -1.635 6.244 1.00 89.75 189 PRO A O 1
ATOM 1436 N N . LEU A 1 190 ? -8.801 -2.281 6.589 1.00 92.25 190 LEU A N 1
ATOM 1437 C CA . LEU A 1 190 ? -8.547 -3.107 7.764 1.00 92.25 190 LEU A CA 1
ATOM 1438 C C . LEU A 1 190 ? -8.436 -4.604 7.432 1.00 92.25 190 LEU A C 1
ATOM 1440 O O . LEU A 1 190 ? -8.267 -5.424 8.341 1.00 92.25 190 LEU A O 1
ATOM 1444 N N . ASP A 1 191 ? -8.498 -4.959 6.152 1.00 89.94 191 ASP A N 1
ATOM 1445 C CA . ASP A 1 191 ? -8.253 -6.314 5.678 1.00 89.94 191 ASP A CA 1
ATOM 1446 C C . ASP A 1 191 ? -6.829 -6.757 6.047 1.00 89.94 191 ASP A C 1
ATOM 1448 O O . ASP A 1 191 ? -5.860 -6.000 5.929 1.00 89.94 191 ASP A O 1
ATOM 1452 N N . ALA A 1 192 ? -6.701 -7.986 6.546 1.00 85.94 192 ALA A N 1
ATOM 1453 C CA . ALA A 1 192 ? -5.400 -8.569 6.858 1.00 85.94 192 ALA A CA 1
ATOM 1454 C C . ALA A 1 192 ? -4.659 -9.039 5.592 1.00 85.94 192 ALA A C 1
ATOM 1456 O O . ALA A 1 192 ? -3.435 -9.221 5.626 1.00 85.94 192 ALA A O 1
ATOM 1457 N N . GLY A 1 193 ? -5.379 -9.232 4.484 1.00 85.62 193 GLY A N 1
ATOM 1458 C CA . GLY A 1 193 ? -4.868 -9.786 3.240 1.00 85.62 193 GLY A CA 1
ATOM 1459 C C . GLY A 1 193 ? -4.144 -11.120 3.471 1.00 85.62 193 GLY A C 1
ATOM 1460 O O . GLY A 1 193 ? -4.512 -11.873 4.377 1.00 85.62 193 GLY A O 1
ATOM 1461 N N . PRO A 1 194 ? -3.032 -11.379 2.755 1.00 82.44 194 PRO A N 1
ATOM 1462 C CA . PRO A 1 194 ? -2.262 -12.619 2.893 1.00 82.44 194 PRO A CA 1
ATOM 1463 C C . PRO A 1 194 ? -1.706 -12.890 4.299 1.00 82.44 194 PRO A C 1
ATOM 1465 O O . PRO A 1 194 ? -1.237 -13.989 4.574 1.00 82.44 194 PRO A O 1
ATOM 1468 N N . LEU A 1 195 ? -1.692 -11.900 5.204 1.00 83.50 195 LEU A N 1
ATOM 1469 C CA . LEU A 1 195 ? -1.277 -12.148 6.587 1.00 83.50 195 LEU A CA 1
ATOM 1470 C C . LEU A 1 195 ? -2.347 -12.848 7.421 1.00 83.50 195 LEU A C 1
ATOM 1472 O O . LEU A 1 195 ? -1.979 -13.498 8.400 1.00 83.50 195 LEU A O 1
ATOM 1476 N N . GLY A 1 196 ? -3.623 -12.659 7.074 1.00 80.62 196 GLY A N 1
ATOM 1477 C CA . GLY A 1 196 ? -4.754 -13.330 7.712 1.00 80.62 196 GLY A CA 1
ATOM 1478 C C . GLY A 1 196 ? -5.005 -14.736 7.167 1.00 80.62 196 GLY A C 1
ATOM 1479 O O . GLY A 1 196 ? -5.759 -15.492 7.773 1.00 80.62 196 GLY A O 1
ATOM 1480 N N . GLU A 1 197 ? -4.365 -15.091 6.053 1.00 82.06 197 GLU A N 1
ATOM 1481 C CA . GLU A 1 197 ? -4.376 -16.437 5.484 1.00 82.06 197 GLU A CA 1
ATOM 1482 C C . GLU A 1 197 ? -3.405 -17.355 6.243 1.00 82.06 197 GLU A C 1
ATOM 1484 O O . GLU A 1 197 ? -2.373 -16.908 6.749 1.00 82.06 197 GLU A O 1
ATOM 1489 N N . ASP A 1 198 ? -3.744 -18.646 6.327 1.00 81.62 198 ASP A N 1
ATOM 1490 C CA . ASP A 1 198 ? -2.903 -19.704 6.909 1.00 81.62 198 ASP A CA 1
ATOM 1491 C C . ASP A 1 198 ? -2.275 -19.344 8.269 1.00 81.62 198 ASP A C 1
ATOM 1493 O O . ASP A 1 198 ? -1.071 -19.508 8.495 1.00 81.62 198 ASP A O 1
ATOM 1497 N N . LEU A 1 199 ? -3.106 -18.847 9.195 1.00 83.38 199 LEU A N 1
ATOM 1498 C CA . LEU A 1 199 ? -2.653 -18.457 10.528 1.00 83.38 199 LEU A CA 1
ATOM 1499 C C . LEU A 1 199 ? -1.887 -19.601 11.229 1.00 83.38 199 LEU A C 1
ATOM 1501 O O . LEU A 1 199 ? -2.313 -20.764 11.174 1.00 83.38 199 LEU A O 1
ATOM 1505 N N . PRO A 1 200 ? -0.769 -19.291 11.917 1.00 85.38 200 PRO A N 1
ATOM 1506 C CA . PRO A 1 200 ? -0.000 -20.293 12.640 1.00 85.38 200 PRO A CA 1
ATOM 1507 C C . PRO A 1 200 ? -0.851 -21.021 13.683 1.00 85.38 200 PRO A C 1
ATOM 1509 O O . PRO A 1 200 ? -1.686 -20.423 14.356 1.00 85.38 200 PRO A O 1
ATOM 1512 N N . ARG A 1 201 ? -0.600 -22.324 13.851 1.00 86.06 201 ARG A N 1
ATOM 1513 C CA . ARG A 1 201 ? -1.223 -23.124 14.922 1.00 86.06 201 ARG A CA 1
ATOM 1514 C C . ARG A 1 201 ? -0.485 -23.014 16.252 1.00 86.06 201 ARG A C 1
ATOM 1516 O O . ARG A 1 201 ? -1.063 -23.311 17.291 1.00 86.06 201 ARG A O 1
ATOM 1523 N N . ASP A 1 202 ? 0.798 -22.666 16.200 1.00 91.38 202 ASP A N 1
ATOM 1524 C CA . ASP A 1 202 ? 1.598 -22.426 17.394 1.00 91.38 202 ASP A CA 1
ATOM 1525 C C . ASP A 1 202 ? 1.122 -21.132 18.079 1.00 91.38 202 ASP A C 1
ATOM 1527 O O . ASP A 1 202 ? 1.066 -20.104 17.401 1.00 91.38 202 ASP A O 1
ATOM 1531 N N . PRO A 1 203 ? 0.787 -21.152 19.384 1.00 87.88 203 PRO A N 1
ATOM 1532 C CA . PRO A 1 203 ? 0.244 -19.983 20.072 1.00 87.88 203 PRO A CA 1
ATOM 1533 C C . PRO A 1 203 ? 1.156 -18.753 20.022 1.00 87.88 203 PRO A C 1
ATOM 1535 O O . PRO A 1 203 ? 0.678 -17.655 19.762 1.00 87.88 203 PRO A O 1
ATOM 1538 N N . ALA A 1 204 ? 2.469 -18.924 20.203 1.00 90.38 204 ALA A N 1
ATOM 1539 C CA . ALA A 1 204 ? 3.398 -17.796 20.207 1.00 90.38 204 ALA A CA 1
ATOM 1540 C C . ALA A 1 204 ? 3.519 -17.157 18.813 1.00 90.38 204 ALA A C 1
ATOM 1542 O O . ALA A 1 204 ? 3.475 -15.934 18.679 1.00 90.38 204 ALA A O 1
ATOM 1543 N N . ALA A 1 205 ? 3.618 -17.981 17.764 1.00 89.06 205 ALA A N 1
ATOM 1544 C CA . ALA A 1 205 ? 3.629 -17.498 16.385 1.00 89.06 205 ALA A CA 1
ATOM 1545 C C . ALA A 1 205 ? 2.287 -16.870 15.964 1.00 89.06 205 ALA A C 1
ATOM 1547 O O . ALA A 1 205 ? 2.270 -15.923 15.172 1.00 89.06 205 ALA A O 1
ATOM 1548 N N . LEU A 1 206 ? 1.164 -17.384 16.479 1.00 87.69 206 LEU A N 1
ATOM 1549 C CA . LEU A 1 206 ? -0.157 -16.799 16.264 1.00 87.69 206 LEU A CA 1
ATOM 1550 C C . LEU A 1 206 ? -0.227 -15.402 16.888 1.00 87.69 206 LEU A C 1
ATOM 1552 O O . LEU A 1 206 ? -0.550 -14.451 16.182 1.00 87.69 206 LEU A O 1
ATOM 1556 N N . ASP A 1 207 ? 0.147 -15.258 18.159 1.00 87.06 207 ASP A N 1
ATOM 1557 C CA . ASP A 1 207 ? 0.142 -13.971 18.862 1.00 87.06 207 ASP A CA 1
ATOM 1558 C C . ASP A 1 207 ? 1.010 -12.925 18.147 1.00 87.06 207 ASP A C 1
ATOM 1560 O O . ASP A 1 207 ? 0.584 -11.784 17.946 1.00 87.06 207 ASP A O 1
ATOM 1564 N N . GLU A 1 208 ? 2.200 -13.317 17.679 1.00 90.25 208 GLU A N 1
ATOM 1565 C CA . GLU A 1 208 ? 3.074 -12.442 16.893 1.00 90.25 208 GLU A CA 1
ATOM 1566 C C . GLU A 1 208 ? 2.410 -12.002 15.578 1.00 90.25 208 GLU A C 1
ATOM 1568 O O . GLU A 1 208 ? 2.433 -10.814 15.228 1.00 90.25 208 GLU A O 1
ATOM 1573 N N . ARG A 1 209 ? 1.771 -12.938 14.863 1.00 88.81 209 ARG A N 1
ATOM 1574 C CA . ARG A 1 209 ? 1.068 -12.647 13.607 1.00 88.81 209 ARG A CA 1
ATOM 1575 C C . ARG A 1 209 ? -0.108 -11.700 13.827 1.00 88.81 209 ARG A C 1
ATOM 1577 O O . ARG A 1 209 ? -0.283 -10.753 13.059 1.00 88.81 209 ARG A O 1
ATOM 1584 N N . LEU A 1 210 ? -0.893 -11.916 14.878 1.00 88.25 210 LEU A N 1
ATOM 1585 C CA . LEU A 1 210 ? -2.024 -11.057 15.221 1.00 88.25 210 LEU A CA 1
ATOM 1586 C C . LEU A 1 210 ? -1.563 -9.656 15.630 1.00 88.25 210 LEU A C 1
ATOM 1588 O O . LEU A 1 210 ? -2.144 -8.667 15.181 1.00 88.25 210 LEU A O 1
ATOM 1592 N N . ALA A 1 211 ? -0.474 -9.552 16.394 1.00 89.56 211 ALA A N 1
ATOM 1593 C CA . ALA A 1 211 ? 0.140 -8.272 16.731 1.00 89.56 211 ALA A CA 1
ATOM 1594 C C . ALA A 1 211 ? 0.670 -7.537 15.486 1.00 89.56 211 ALA A C 1
ATOM 1596 O O . ALA A 1 211 ? 0.593 -6.309 15.397 1.00 89.56 211 ALA A O 1
ATOM 1597 N N . GLU A 1 212 ? 1.203 -8.252 14.491 1.00 91.94 212 GLU A N 1
ATOM 1598 C CA . GLU A 1 212 ? 1.584 -7.657 13.208 1.00 91.94 212 GLU A CA 1
ATOM 1599 C C . GLU A 1 212 ? 0.375 -7.115 12.434 1.00 91.94 212 GLU A C 1
ATOM 1601 O O . GLU A 1 212 ? 0.406 -5.957 12.004 1.00 91.94 212 GLU A O 1
ATOM 1606 N N . ILE A 1 213 ? -0.691 -7.908 12.296 1.00 91.25 213 ILE A N 1
ATOM 1607 C CA . ILE A 1 213 ? -1.934 -7.487 11.630 1.00 91.25 213 ILE A CA 1
ATOM 1608 C C . ILE A 1 213 ? -2.504 -6.243 12.319 1.00 91.25 213 ILE A C 1
ATOM 1610 O O . ILE A 1 213 ? -2.821 -5.255 11.654 1.00 91.25 213 ILE A O 1
ATOM 1614 N N . HIS A 1 214 ? -2.571 -6.252 13.652 1.00 91.31 214 HIS A N 1
ATOM 1615 C CA . HIS A 1 214 ? -3.066 -5.125 14.437 1.00 91.31 214 HIS A CA 1
ATOM 1616 C C . HIS A 1 214 ? -2.243 -3.850 14.220 1.00 91.31 214 HIS A C 1
ATOM 1618 O O . HIS A 1 214 ? -2.800 -2.795 13.914 1.00 91.31 214 HIS A O 1
ATOM 1624 N N . ARG A 1 215 ? -0.906 -3.943 14.276 1.00 93.06 215 ARG A N 1
ATOM 1625 C CA . ARG A 1 215 ? -0.011 -2.798 14.015 1.00 93.06 215 ARG A CA 1
ATOM 1626 C C . ARG A 1 215 ? -0.206 -2.217 12.616 1.00 93.06 215 ARG A C 1
ATOM 1628 O O . ARG A 1 215 ? -0.206 -0.995 12.464 1.00 93.06 215 ARG A O 1
ATOM 1635 N N . ARG A 1 216 ? -0.389 -3.061 11.593 1.00 93.19 216 ARG A N 1
ATOM 1636 C CA . ARG A 1 216 ? -0.650 -2.605 10.216 1.00 93.19 216 ARG A CA 1
ATOM 1637 C C . ARG A 1 216 ? -1.995 -1.888 10.106 1.00 93.19 216 ARG A C 1
ATOM 1639 O O . ARG A 1 216 ? -2.033 -0.796 9.545 1.00 93.19 216 ARG A O 1
ATOM 1646 N N . ARG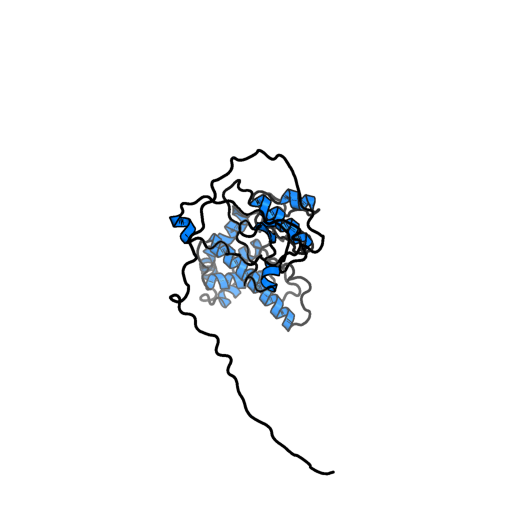 A 1 217 ? -3.059 -2.445 10.697 1.00 93.81 217 ARG A N 1
ATOM 1647 C CA . ARG A 1 217 ? -4.391 -1.814 10.754 1.00 93.81 217 ARG A CA 1
ATOM 1648 C C . ARG A 1 217 ? -4.329 -0.438 11.411 1.00 93.81 217 ARG A C 1
ATOM 1650 O O . ARG A 1 217 ? -4.805 0.533 10.828 1.00 93.81 217 ARG A O 1
ATOM 1657 N N . LEU A 1 218 ? -3.682 -0.343 12.574 1.00 94.38 218 LEU A N 1
ATOM 1658 C CA . LEU A 1 218 ? -3.528 0.918 13.300 1.00 94.38 218 LEU A CA 1
ATOM 1659 C C . LEU A 1 218 ? -2.710 1.941 12.499 1.00 94.38 218 LEU A C 1
ATOM 1661 O O . LEU A 1 218 ? -3.116 3.093 12.391 1.00 94.38 218 LEU A O 1
ATOM 1665 N N . THR A 1 219 ? -1.609 1.516 11.871 1.00 95.00 219 THR A N 1
ATOM 1666 C CA . THR A 1 219 ? -0.764 2.397 11.044 1.00 95.00 219 THR A CA 1
ATOM 1667 C C . THR A 1 219 ? -1.532 2.947 9.839 1.00 95.00 219 THR A C 1
ATOM 1669 O O . THR A 1 219 ? -1.488 4.148 9.570 1.00 95.00 219 THR A O 1
ATOM 1672 N N . LEU A 1 220 ? -2.258 2.088 9.116 1.00 93.69 220 LEU A N 1
ATOM 1673 C CA . LEU A 1 220 ? -3.041 2.484 7.943 1.00 93.69 220 LEU A CA 1
ATOM 1674 C C . LEU A 1 220 ? -4.194 3.410 8.328 1.00 93.69 220 LEU A C 1
ATOM 1676 O O . LEU A 1 220 ? -4.349 4.481 7.738 1.00 93.69 220 LEU A O 1
ATOM 1680 N N . LEU A 1 221 ? -4.976 3.035 9.343 1.00 93.94 221 LEU A N 1
ATOM 1681 C CA . LEU A 1 221 ? -6.102 3.838 9.804 1.00 93.94 221 LEU A CA 1
ATOM 1682 C C . LEU A 1 221 ? -5.638 5.175 10.392 1.00 93.94 221 LEU A C 1
ATOM 1684 O O . LEU A 1 221 ? -6.229 6.216 10.103 1.00 93.94 221 LEU A O 1
ATOM 1688 N N . GLY A 1 222 ? -4.538 5.166 11.146 1.00 95.12 222 GLY A N 1
ATOM 1689 C CA . GLY A 1 222 ? -3.913 6.364 11.692 1.00 95.12 222 GLY A CA 1
ATOM 1690 C C . GLY A 1 222 ? -3.434 7.327 10.604 1.00 95.12 222 GLY A C 1
ATOM 1691 O O . GLY A 1 222 ? -3.690 8.530 10.692 1.00 95.12 222 GLY A O 1
ATOM 1692 N N . ALA A 1 223 ? -2.817 6.816 9.534 1.00 94.88 223 ALA A N 1
ATOM 1693 C CA . ALA A 1 223 ? -2.406 7.620 8.382 1.00 94.88 223 ALA A CA 1
ATOM 1694 C C . ALA A 1 223 ? -3.606 8.203 7.614 1.00 94.88 223 ALA A C 1
ATOM 1696 O O . ALA A 1 223 ? -3.602 9.388 7.262 1.00 94.88 223 ALA A O 1
ATOM 1697 N N . LEU A 1 224 ? -4.651 7.398 7.390 1.00 92.56 224 LEU A N 1
ATOM 1698 C CA . LEU A 1 224 ? -5.895 7.841 6.756 1.00 92.56 224 LEU A CA 1
ATOM 1699 C C . LEU A 1 224 ? -6.567 8.964 7.553 1.00 92.56 224 LEU A C 1
ATOM 1701 O O . LEU A 1 224 ? -6.916 10.002 6.985 1.00 92.56 224 LEU A O 1
ATOM 1705 N N . LEU A 1 225 ? -6.702 8.791 8.870 1.00 94.62 225 LEU A N 1
ATOM 1706 C CA . LEU A 1 225 ? -7.337 9.781 9.735 1.00 94.62 225 LEU A CA 1
ATOM 1707 C C . LEU A 1 225 ? -6.499 11.042 9.884 1.00 94.62 225 LEU A C 1
ATOM 1709 O O . LEU A 1 225 ? -7.048 12.135 9.779 1.00 94.62 225 LEU A O 1
ATOM 1713 N N . SER A 1 226 ? -5.181 10.913 10.031 1.00 95.75 226 SER A N 1
ATOM 1714 C CA . SER A 1 226 ? -4.288 12.075 10.090 1.00 95.75 226 SER A CA 1
ATOM 1715 C C . SER A 1 226 ? -4.358 12.902 8.802 1.00 95.75 226 SER A C 1
ATOM 1717 O O . SER A 1 226 ? -4.376 14.132 8.842 1.00 95.75 226 SER A O 1
ATOM 1719 N N . THR A 1 227 ? -4.471 12.230 7.650 1.00 93.75 227 THR A N 1
ATOM 1720 C CA . THR A 1 227 ? -4.651 12.881 6.343 1.00 93.75 227 THR A CA 1
ATOM 1721 C C . THR A 1 227 ? -6.006 13.580 6.256 1.00 93.75 227 THR A C 1
ATOM 1723 O O . THR A 1 227 ? -6.079 14.727 5.818 1.00 93.75 227 THR A O 1
ATOM 1726 N N . LYS A 1 228 ? -7.085 12.925 6.705 1.00 93.12 228 LYS A N 1
ATOM 1727 C CA . LYS A 1 228 ? -8.442 13.492 6.681 1.00 93.12 228 LYS A CA 1
ATOM 1728 C C . LYS A 1 228 ? -8.599 14.682 7.632 1.00 93.12 228 LYS A C 1
ATOM 1730 O O . LYS A 1 228 ? -9.292 15.635 7.286 1.00 93.12 228 LYS A O 1
ATOM 1735 N N . LEU A 1 229 ? -7.963 14.623 8.802 1.00 94.44 229 LEU A N 1
ATOM 1736 C CA . LEU A 1 229 ? -7.974 15.671 9.826 1.00 94.44 229 LEU A CA 1
ATOM 1737 C C . LEU A 1 229 ? -6.968 16.798 9.551 1.00 94.44 229 LEU A C 1
ATOM 1739 O O . LEU A 1 229 ? -7.055 17.844 10.190 1.00 94.44 229 LEU A O 1
ATOM 1743 N N . ALA A 1 230 ? -6.014 16.587 8.638 1.00 95.62 230 ALA A N 1
ATOM 1744 C CA . ALA A 1 230 ? -4.884 17.481 8.378 1.00 95.62 230 ALA A CA 1
ATOM 1745 C C . ALA A 1 230 ? -4.035 17.797 9.631 1.00 95.62 230 ALA A C 1
ATOM 1747 O O . ALA A 1 230 ? -3.467 18.882 9.758 1.00 95.62 230 ALA A O 1
ATOM 1748 N N . ARG A 1 231 ? -3.938 16.838 10.561 1.00 96.75 231 ARG A N 1
ATOM 1749 C CA . ARG A 1 231 ? -3.102 16.900 11.771 1.00 96.75 231 ARG A CA 1
ATOM 1750 C C . ARG A 1 231 ? -2.727 15.490 12.240 1.00 96.75 231 ARG A C 1
ATOM 1752 O O . ARG A 1 231 ? -3.458 14.555 11.919 1.00 96.75 231 ARG A O 1
ATOM 1759 N N . PRO A 1 232 ? -1.647 15.311 13.020 1.00 95.44 232 PRO A N 1
ATOM 1760 C CA . PRO A 1 232 ? -1.398 14.035 13.683 1.00 95.44 232 PRO A CA 1
ATOM 1761 C C . PRO A 1 232 ? -2.519 13.691 14.677 1.00 95.44 232 PRO A C 1
ATOM 1763 O O . PRO A 1 232 ? -3.194 14.578 15.220 1.00 95.44 232 PRO A O 1
ATOM 1766 N N . LEU A 1 233 ? -2.693 12.393 14.922 1.00 96.00 233 LEU A N 1
ATOM 1767 C CA . LEU A 1 233 ? -3.542 11.891 15.998 1.00 96.00 233 LEU A CA 1
ATOM 1768 C C . LEU A 1 233 ? -2.910 12.165 17.363 1.00 96.00 233 LEU A C 1
ATOM 1770 O O . LEU A 1 233 ? -1.689 12.161 17.522 1.00 96.00 233 LEU A O 1
ATOM 1774 N N . THR A 1 234 ? -3.757 12.414 18.355 1.00 96.25 234 THR A N 1
ATOM 1775 C CA . THR A 1 234 ? -3.331 12.458 19.755 1.00 96.25 234 THR A CA 1
ATOM 1776 C C . THR A 1 234 ? -3.116 11.036 20.291 1.00 96.25 234 THR A C 1
ATOM 1778 O O . THR A 1 234 ? -3.740 10.098 19.788 1.00 96.25 234 THR A O 1
ATOM 1781 N N . PRO A 1 235 ? -2.306 10.852 21.352 1.00 95.00 235 PRO A N 1
ATOM 1782 C CA . PRO A 1 235 ? -2.114 9.533 21.960 1.00 95.00 235 PRO A CA 1
ATOM 1783 C C . PRO A 1 235 ? -3.424 8.873 22.411 1.00 95.00 235 PRO A C 1
ATOM 1785 O O . PRO A 1 235 ? -3.588 7.665 22.271 1.00 95.00 235 PRO A O 1
ATOM 1788 N N . THR A 1 236 ? -4.380 9.663 22.913 1.00 94.69 236 THR A N 1
ATOM 1789 C CA . THR A 1 236 ? -5.703 9.160 23.309 1.00 94.69 236 THR A CA 1
ATOM 1790 C C . THR A 1 236 ? -6.511 8.683 22.107 1.00 94.69 236 THR A C 1
ATOM 1792 O O . THR A 1 236 ? -7.129 7.627 22.174 1.00 94.69 236 THR A O 1
ATOM 1795 N N . GLU A 1 237 ? -6.507 9.434 21.004 1.00 95.94 237 GLU A N 1
ATOM 1796 C CA . GLU A 1 237 ? -7.208 9.036 19.779 1.00 95.94 237 GLU A CA 1
ATOM 1797 C C . GLU A 1 237 ? -6.629 7.745 19.198 1.00 95.94 237 GLU A C 1
ATOM 1799 O O . GLU A 1 237 ? -7.381 6.844 18.838 1.00 95.94 237 GLU A O 1
ATOM 1804 N N . GLU A 1 238 ? -5.301 7.628 19.146 1.00 96.44 238 GLU A N 1
ATOM 1805 C CA . GLU A 1 238 ? -4.623 6.420 18.672 1.00 96.44 238 GLU A CA 1
ATOM 1806 C C . GLU A 1 238 ? -4.939 5.207 19.560 1.00 96.44 238 GLU A C 1
ATOM 1808 O O . GLU A 1 238 ? -5.289 4.139 19.052 1.00 96.44 238 GLU A O 1
ATOM 1813 N N . ALA A 1 239 ? -4.910 5.381 20.885 1.00 95.88 239 ALA A N 1
ATOM 1814 C CA . ALA A 1 239 ? -5.273 4.331 21.832 1.00 95.88 239 ALA A CA 1
ATOM 1815 C C . ALA A 1 239 ? -6.754 3.925 21.712 1.00 95.88 239 ALA A C 1
ATOM 1817 O O . ALA A 1 239 ? -7.068 2.735 21.711 1.00 95.88 239 ALA A O 1
ATOM 1818 N N . ALA A 1 240 ? -7.665 4.887 21.537 1.00 95.88 240 ALA A N 1
ATOM 1819 C CA . ALA A 1 240 ? -9.083 4.609 21.323 1.00 95.88 240 ALA A CA 1
ATOM 1820 C C . ALA A 1 240 ? -9.339 3.848 20.016 1.00 95.88 240 ALA A C 1
ATOM 1822 O O . ALA A 1 240 ? -10.147 2.921 19.999 1.00 95.88 240 ALA A O 1
ATOM 1823 N N . ILE A 1 241 ? -8.631 4.191 18.934 1.00 95.69 241 ILE A N 1
ATOM 1824 C CA . ILE A 1 241 ? -8.695 3.457 17.663 1.00 95.69 241 ILE A CA 1
ATOM 1825 C C . ILE A 1 241 ? -8.181 2.026 17.843 1.00 95.69 241 ILE A C 1
ATOM 1827 O O . ILE A 1 241 ? -8.815 1.089 17.362 1.00 95.69 241 ILE A O 1
ATOM 1831 N N . SER A 1 242 ? -7.063 1.846 18.551 1.00 95.19 242 SER A N 1
ATOM 1832 C CA . SER A 1 242 ? -6.521 0.518 18.854 1.00 95.19 242 SER A CA 1
ATOM 1833 C C . SER A 1 242 ? -7.539 -0.344 19.603 1.00 95.19 242 SER A C 1
ATOM 1835 O O . SER A 1 242 ? -7.782 -1.482 19.208 1.00 95.19 242 SER A O 1
ATOM 1837 N N . LEU A 1 243 ? -8.178 0.201 20.643 1.00 94.62 243 LEU A N 1
ATOM 1838 C CA . LEU A 1 243 ? -9.224 -0.504 21.387 1.00 94.62 243 LEU A CA 1
ATOM 1839 C C . LEU A 1 243 ? -10.440 -0.805 20.505 1.00 94.62 243 LEU A C 1
ATOM 1841 O O . LEU A 1 243 ? -10.906 -1.937 20.484 1.00 94.62 243 LEU A O 1
ATOM 1845 N N . ALA A 1 244 ? -10.896 0.149 19.691 1.00 94.31 244 ALA A N 1
ATOM 1846 C CA . ALA A 1 244 ? -12.014 -0.076 18.778 1.00 94.31 244 ALA A CA 1
ATOM 1847 C C . ALA A 1 244 ? -11.734 -1.195 17.751 1.00 94.31 244 ALA A C 1
ATOM 1849 O O . ALA A 1 244 ? -12.635 -1.958 17.400 1.00 94.31 244 ALA A O 1
ATOM 1850 N N . ILE A 1 245 ? -10.490 -1.347 17.285 1.00 92.38 245 ILE A N 1
ATOM 1851 C CA . ILE A 1 245 ? -10.097 -2.476 16.425 1.00 92.38 245 ILE A CA 1
ATOM 1852 C C . ILE A 1 245 ? -10.153 -3.809 17.201 1.00 92.38 245 ILE A C 1
ATOM 1854 O O . ILE A 1 245 ? -10.623 -4.809 16.659 1.00 92.38 245 ILE A O 1
ATOM 1858 N N . HIS A 1 246 ? -9.731 -3.848 18.468 1.00 89.00 246 HIS A N 1
ATOM 1859 C CA . HIS A 1 246 ? -9.824 -5.061 19.294 1.00 89.00 246 HIS A CA 1
ATOM 1860 C C . HIS A 1 246 ? -11.271 -5.486 19.577 1.00 89.00 246 HIS A C 1
ATOM 1862 O O . HIS A 1 246 ? -11.598 -6.665 19.440 1.00 89.00 246 HIS A O 1
ATOM 1868 N N . GLU A 1 247 ? -12.145 -4.531 19.894 1.00 87.62 247 GLU A N 1
ATOM 1869 C CA . GLU A 1 247 ? -13.584 -4.771 20.077 1.00 87.62 247 GLU A CA 1
ATOM 1870 C C . GLU A 1 247 ? -14.213 -5.351 18.801 1.00 87.62 247 GLU A C 1
ATOM 1872 O O . GLU A 1 247 ? -14.898 -6.369 18.817 1.00 87.62 247 GLU A O 1
ATOM 1877 N N . THR A 1 248 ? -13.923 -4.744 17.647 1.00 87.25 248 THR A N 1
ATOM 1878 C CA . THR A 1 248 ? -14.542 -5.144 16.369 1.00 87.25 248 THR A CA 1
ATOM 1879 C C . THR A 1 248 ? -14.027 -6.466 15.804 1.00 87.25 248 THR A C 1
ATOM 1881 O O . THR A 1 248 ? -14.713 -7.093 15.000 1.00 87.25 248 THR A O 1
ATOM 1884 N N . THR A 1 249 ? -12.841 -6.909 16.217 1.00 82.38 249 THR A N 1
ATOM 1885 C CA . THR A 1 249 ? -12.265 -8.200 15.802 1.00 82.38 249 THR A CA 1
ATOM 1886 C C . THR A 1 249 ? -12.758 -9.379 16.641 1.00 82.38 249 THR A C 1
ATOM 1888 O O . THR A 1 249 ? -12.502 -10.526 16.271 1.00 82.38 249 THR A O 1
ATOM 1891 N N . GLY A 1 250 ? -13.454 -9.125 17.757 1.00 70.19 250 GLY A N 1
ATOM 1892 C CA . GLY A 1 250 ? -13.818 -10.151 18.737 1.00 70.19 250 GLY A CA 1
ATOM 1893 C C . GLY A 1 250 ? -12.632 -10.647 19.574 1.00 70.19 250 GLY A C 1
ATOM 1894 O O . GLY A 1 250 ? -12.767 -11.635 20.296 1.00 70.19 250 GLY A O 1
ATOM 1895 N N . GLN A 1 251 ? -11.471 -9.975 19.499 1.00 64.12 251 GLN A N 1
ATOM 1896 C CA . GLN A 1 251 ? -10.324 -10.273 20.367 1.00 64.12 251 GLN A CA 1
ATOM 1897 C C . GLN A 1 251 ? -10.622 -9.958 21.831 1.00 64.12 251 GLN A C 1
ATOM 1899 O O . GLN A 1 251 ? -10.126 -10.666 22.704 1.00 64.12 251 GLN A O 1
ATOM 1904 N N . ALA A 1 252 ? -11.444 -8.938 22.087 1.00 56.03 252 ALA A N 1
ATOM 1905 C CA . ALA A 1 252 ? -11.890 -8.586 23.433 1.00 56.03 252 ALA A CA 1
ATOM 1906 C C . ALA A 1 252 ? -12.686 -9.728 24.103 1.00 56.03 252 ALA A C 1
ATOM 1908 O O . ALA A 1 252 ? -12.510 -9.986 25.291 1.00 56.03 252 ALA A O 1
ATOM 1909 N N . ASP A 1 253 ? -13.466 -10.480 23.317 1.00 55.12 253 ASP A N 1
ATOM 1910 C CA . ASP A 1 253 ? -14.363 -11.540 23.801 1.00 55.12 253 ASP A CA 1
ATOM 1911 C C . ASP A 1 253 ? -13.768 -12.961 23.714 1.00 55.12 253 ASP A C 1
ATOM 1913 O O . ASP A 1 253 ? -14.451 -13.947 23.998 1.00 55.12 253 ASP A O 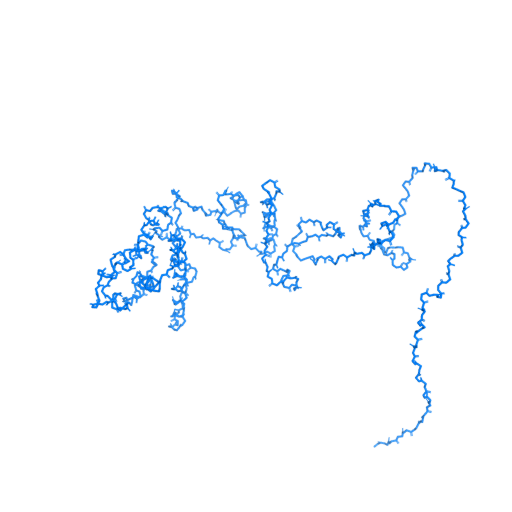1
ATOM 1917 N N . GLY A 1 254 ? -12.506 -13.106 23.293 1.00 54.25 254 GLY A N 1
ATOM 1918 C CA . GLY A 1 254 ? -11.865 -14.418 23.135 1.00 54.25 254 GLY A CA 1
ATOM 1919 C C . GLY A 1 254 ? -12.480 -15.279 22.024 1.00 54.25 254 GLY A C 1
ATOM 1920 O O . GLY A 1 254 ? -12.513 -16.508 22.133 1.00 54.25 254 GLY A O 1
ATOM 1921 N N . ALA A 1 255 ? -12.996 -14.652 20.961 1.00 53.72 255 ALA A N 1
ATOM 1922 C CA . ALA A 1 255 ? -13.623 -15.361 19.852 1.00 53.72 255 ALA A CA 1
ATOM 1923 C C . ALA A 1 255 ? -12.651 -16.352 19.179 1.00 53.72 255 ALA A C 1
ATOM 1925 O O . ALA A 1 255 ? -11.512 -16.025 18.852 1.00 53.72 255 ALA A O 1
ATOM 1926 N N . SER A 1 256 ? -13.135 -17.573 18.922 1.00 50.62 256 SER A N 1
ATOM 1927 C CA . SER A 1 256 ? -12.362 -18.651 18.272 1.00 50.62 256 SER A CA 1
ATOM 1928 C C . SER A 1 256 ? -12.007 -18.387 16.799 1.00 50.62 256 SER A C 1
ATOM 1930 O O . SER A 1 256 ? -11.154 -19.075 16.241 1.00 50.62 256 SER A O 1
ATOM 1932 N N . ALA A 1 257 ? -12.639 -17.389 16.177 1.00 57.06 257 ALA A N 1
ATOM 1933 C CA . ALA A 1 257 ? -12.331 -16.896 14.843 1.00 57.06 257 ALA A CA 1
ATOM 1934 C C . ALA A 1 257 ? -12.374 -15.366 14.863 1.00 57.06 257 ALA A C 1
ATOM 1936 O O . ALA A 1 257 ? -13.341 -14.776 15.345 1.00 57.06 257 ALA A O 1
ATOM 1937 N N . LEU A 1 258 ? -11.325 -14.731 14.344 1.00 63.94 258 LEU A N 1
ATOM 1938 C CA . LEU A 1 258 ? -11.245 -13.278 14.281 1.00 63.94 258 LEU A CA 1
ATOM 1939 C C . LEU A 1 258 ? -12.142 -12.763 13.168 1.00 63.94 258 LEU A C 1
ATOM 1941 O O . LEU A 1 258 ? -11.969 -13.131 12.005 1.00 63.94 258 LEU A O 1
ATOM 1945 N N . ALA A 1 259 ? -13.076 -11.889 13.527 1.00 74.62 259 ALA A N 1
ATOM 1946 C CA . ALA A 1 259 ? -13.838 -11.157 12.535 1.00 74.62 259 ALA A CA 1
ATOM 1947 C C . ALA A 1 259 ? -12.915 -10.157 11.831 1.00 74.62 259 ALA A C 1
ATOM 1949 O O . ALA A 1 259 ? -12.074 -9.504 12.459 1.00 74.62 259 ALA A O 1
ATOM 1950 N N . GLU A 1 260 ? -13.066 -10.029 10.516 1.00 83.69 260 GLU A N 1
ATOM 1951 C CA . GLU A 1 260 ? -12.411 -8.962 9.774 1.00 83.69 260 GLU A CA 1
ATOM 1952 C C . GLU A 1 260 ? -13.169 -7.651 10.037 1.00 83.69 260 GLU A C 1
ATOM 1954 O O . GLU A 1 260 ? -14.343 -7.539 9.667 1.00 83.69 260 GLU A O 1
ATOM 1959 N N . PRO A 1 261 ? -12.551 -6.666 10.711 1.00 90.12 261 PRO A N 1
ATOM 1960 C CA . PRO A 1 261 ? -13.241 -5.444 11.068 1.00 90.12 261 PRO A CA 1
ATOM 1961 C C . PRO A 1 261 ? -13.370 -4.562 9.826 1.00 90.12 261 PRO A C 1
ATOM 1963 O O . PRO A 1 261 ? -12.470 -4.492 8.993 1.00 90.12 261 PRO A O 1
ATOM 1966 N N . THR A 1 262 ? -14.479 -3.845 9.718 1.00 92.44 262 THR A N 1
ATOM 1967 C CA . THR A 1 262 ? -14.728 -2.860 8.659 1.00 92.44 262 THR A CA 1
ATOM 1968 C C . THR A 1 262 ? -14.756 -1.451 9.250 1.00 92.44 262 THR A C 1
ATOM 1970 O O . THR A 1 262 ? -15.050 -1.263 10.435 1.00 92.44 262 THR A O 1
ATOM 1973 N N . LEU A 1 263 ? -14.485 -0.424 8.436 1.00 93.25 263 LEU A N 1
ATOM 1974 C CA . LEU A 1 263 ? -14.536 0.965 8.914 1.00 93.25 263 LEU A CA 1
ATOM 1975 C C . LEU A 1 263 ? -15.887 1.360 9.547 1.00 93.25 263 LEU A C 1
ATOM 1977 O O . LEU A 1 263 ? -15.853 2.044 10.571 1.00 93.25 263 LEU A O 1
ATOM 1981 N N . PRO A 1 264 ? -17.064 0.942 9.028 1.00 93.25 264 PRO A N 1
ATOM 1982 C CA . PRO A 1 264 ? -18.341 1.213 9.688 1.00 93.25 264 PRO A CA 1
ATOM 1983 C C . PRO A 1 264 ? -18.449 0.610 11.094 1.00 93.25 264 PRO A C 1
ATOM 1985 O O . PRO A 1 264 ? -19.028 1.242 11.975 1.00 93.25 264 PRO A O 1
ATOM 1988 N N . GLN A 1 265 ? -17.886 -0.581 11.324 1.00 93.38 265 GLN A N 1
ATOM 1989 C CA . GLN A 1 265 ? -17.893 -1.222 12.644 1.00 93.38 265 GLN A CA 1
ATOM 1990 C C . GLN A 1 265 ? -16.991 -0.468 13.624 1.00 93.38 265 GLN A C 1
ATOM 1992 O O . GLN A 1 265 ? -17.418 -0.158 14.734 1.00 93.38 265 GLN A O 1
ATOM 1997 N N . VAL A 1 266 ? -15.781 -0.094 13.197 1.00 94.62 266 VAL A N 1
ATOM 1998 C CA . VAL A 1 266 ? -14.864 0.709 14.025 1.00 94.62 266 VAL A CA 1
ATOM 1999 C C . VAL A 1 266 ? -15.467 2.079 14.332 1.00 94.62 266 VAL A C 1
ATOM 2001 O O . VAL A 1 266 ? -15.407 2.549 15.466 1.00 94.62 266 VAL A O 1
ATOM 2004 N N . TRP A 1 267 ? -16.112 2.708 13.347 1.00 95.00 267 TRP A N 1
ATOM 2005 C CA . TRP A 1 267 ? -16.841 3.954 13.554 1.00 95.00 267 TRP A CA 1
ATOM 2006 C C . TRP A 1 267 ? -17.972 3.805 14.577 1.00 95.00 267 TRP A C 1
ATOM 2008 O O . TRP A 1 267 ? -18.128 4.680 15.424 1.00 95.00 267 TRP A O 1
ATOM 2018 N N . ALA A 1 268 ? -18.744 2.715 14.527 1.00 94.31 268 ALA A N 1
ATOM 2019 C CA . ALA A 1 268 ? -19.826 2.477 15.478 1.00 94.31 268 ALA A CA 1
ATOM 2020 C C . ALA A 1 268 ? -19.307 2.393 16.923 1.00 94.31 268 ALA A C 1
ATOM 2022 O O . ALA A 1 268 ? -19.887 3.028 17.801 1.00 94.31 268 ALA A O 1
ATOM 2023 N N . VAL A 1 269 ? -18.181 1.703 17.144 1.00 95.06 269 VAL A N 1
ATOM 2024 C CA . VAL A 1 269 ? -17.536 1.620 18.466 1.00 95.06 269 VAL A CA 1
ATOM 2025 C C . VAL A 1 269 ? -16.993 2.977 18.918 1.00 95.06 269 VAL A C 1
ATOM 2027 O O . VAL A 1 269 ? -17.158 3.350 20.070 1.00 95.06 269 VAL A O 1
ATOM 2030 N N . LEU A 1 270 ? -16.392 3.770 18.028 1.00 95.38 270 LEU A N 1
ATOM 2031 C CA . LEU A 1 270 ? -15.899 5.106 18.396 1.00 95.38 270 LEU A CA 1
ATOM 2032 C C . LEU A 1 270 ? -17.024 6.126 18.626 1.00 95.38 270 LEU A C 1
ATOM 2034 O O . LEU A 1 270 ? -16.855 7.061 19.406 1.00 95.38 270 LEU A O 1
ATOM 2038 N N . ARG A 1 271 ? -18.168 5.967 17.952 1.00 95.31 271 ARG A N 1
ATOM 2039 C CA . ARG A 1 271 ? -19.363 6.798 18.159 1.00 95.31 271 ARG A CA 1
ATOM 2040 C C . ARG A 1 271 ? -20.009 6.511 19.513 1.00 95.31 271 ARG A C 1
ATOM 2042 O O . ARG A 1 271 ? -20.425 7.445 20.200 1.00 95.31 271 ARG A O 1
ATOM 2049 N N . ASP A 1 272 ? -20.075 5.235 19.882 1.00 94.81 272 ASP A N 1
ATOM 2050 C CA . ASP A 1 272 ? -20.657 4.753 21.132 1.00 94.81 272 ASP A CA 1
ATOM 2051 C C . ASP A 1 272 ? -19.653 3.854 21.882 1.00 94.81 272 ASP A C 1
ATOM 2053 O O . ASP A 1 272 ? -19.800 2.629 21.867 1.00 94.81 272 ASP A O 1
ATOM 2057 N N . PRO A 1 273 ? -18.621 4.445 22.527 1.00 94.38 273 PRO A N 1
ATOM 2058 C CA . PRO A 1 273 ? -17.570 3.684 23.200 1.00 94.38 273 PRO A CA 1
ATOM 2059 C C . PRO A 1 273 ? -18.089 2.843 24.365 1.00 94.38 273 PRO A C 1
ATOM 2061 O O . PRO A 1 273 ? -19.045 3.214 25.051 1.00 94.38 273 PRO A O 1
ATOM 2064 N N . THR A 1 274 ? -17.419 1.725 24.646 1.00 92.81 274 THR A N 1
ATOM 2065 C CA . THR A 1 274 ? -17.772 0.875 25.787 1.00 92.81 274 THR A CA 1
ATOM 2066 C C . THR A 1 274 ? -17.246 1.460 27.101 1.00 92.81 274 THR A C 1
ATOM 2068 O O . THR A 1 274 ? -16.293 2.245 27.152 1.00 92.81 274 THR A O 1
ATOM 2071 N N . ARG A 1 275 ? -17.847 1.039 28.220 1.00 92.31 275 ARG A N 1
ATOM 2072 C CA . ARG A 1 275 ? -17.359 1.410 29.558 1.00 92.31 275 ARG A CA 1
ATOM 2073 C C . ARG A 1 275 ? -15.963 0.848 29.841 1.00 92.31 275 ARG A C 1
ATOM 2075 O O . ARG A 1 275 ? -15.221 1.427 30.631 1.00 92.31 275 ARG A O 1
ATOM 2082 N N . GLU A 1 276 ? -15.612 -0.274 29.223 1.00 91.19 276 GLU A N 1
ATOM 2083 C CA . GLU A 1 276 ? -14.285 -0.883 29.328 1.00 91.19 276 GLU A CA 1
ATOM 2084 C C . GLU A 1 276 ? -13.236 -0.023 28.632 1.00 91.19 276 GLU A C 1
ATOM 2086 O O . GLU A 1 276 ? -12.236 0.306 29.265 1.00 91.19 276 GLU A O 1
ATOM 2091 N N . MET A 1 277 ? -13.522 0.496 27.433 1.00 93.62 277 MET A N 1
ATOM 2092 C CA . MET A 1 277 ? -12.644 1.469 26.772 1.00 93.62 277 MET A CA 1
ATOM 2093 C C . MET A 1 277 ? -12.393 2.708 27.642 1.00 93.62 277 MET A C 1
ATOM 2095 O O . MET A 1 277 ? -11.255 3.157 27.766 1.00 93.62 277 MET A O 1
ATOM 2099 N N . ALA A 1 278 ? -13.432 3.245 28.294 1.00 94.50 278 ALA A N 1
ATOM 2100 C CA . ALA A 1 278 ? -13.286 4.389 29.199 1.00 94.50 278 ALA A CA 1
ATOM 2101 C C . ALA A 1 278 ? -12.396 4.067 30.414 1.00 94.50 278 ALA A C 1
ATOM 2103 O O . ALA A 1 278 ? -11.626 4.918 30.862 1.00 94.50 278 ALA A O 1
ATOM 2104 N N . ARG A 1 279 ? -12.456 2.834 30.936 1.00 93.12 279 ARG A N 1
ATOM 2105 C CA . ARG A 1 279 ? -11.578 2.373 32.024 1.00 93.12 279 ARG A CA 1
ATOM 2106 C C . ARG A 1 279 ? -10.135 2.192 31.557 1.00 93.12 279 ARG A C 1
ATOM 2108 O O . ARG A 1 279 ? -9.234 2.690 32.229 1.00 93.12 279 ARG A O 1
ATOM 2115 N N . GLU A 1 280 ? -9.925 1.537 30.419 1.00 92.75 280 GLU A N 1
ATOM 2116 C CA . GLU A 1 280 ? -8.598 1.294 29.834 1.00 92.75 280 GLU A CA 1
ATOM 2117 C C . GLU A 1 280 ? -7.874 2.605 29.507 1.00 92.75 280 GLU A C 1
ATOM 2119 O O . GLU A 1 280 ? -6.705 2.795 29.849 1.00 92.75 280 GLU A O 1
ATOM 2124 N N . LEU A 1 281 ? -8.601 3.578 28.950 1.00 94.19 281 LEU A N 1
ATOM 2125 C CA . LEU A 1 281 ? -8.088 4.922 28.664 1.00 94.19 281 LEU A CA 1
ATOM 2126 C C . LEU A 1 281 ? -8.014 5.828 29.902 1.00 94.19 281 LEU A C 1
ATOM 2128 O O . LEU A 1 281 ? -7.627 6.991 29.789 1.00 94.19 281 LEU A O 1
ATOM 2132 N N . ARG A 1 282 ? -8.339 5.299 31.090 1.00 92.62 282 ARG A N 1
ATOM 2133 C CA . ARG A 1 282 ? -8.272 5.992 32.388 1.00 92.62 282 ARG A CA 1
ATOM 2134 C C . ARG A 1 282 ? -9.099 7.279 32.433 1.00 92.62 282 ARG A C 1
ATOM 2136 O O . ARG A 1 282 ? -8.726 8.235 33.115 1.00 92.62 282 ARG A O 1
ATOM 2143 N N . VAL A 1 283 ? -10.231 7.289 31.734 1.00 92.69 283 VAL A N 1
ATOM 2144 C CA . VAL A 1 283 ? -11.207 8.381 31.783 1.00 92.69 283 VAL A CA 1
ATOM 2145 C C . VAL A 1 283 ? -11.834 8.423 33.173 1.00 92.69 283 VAL A C 1
ATOM 2147 O O . VAL A 1 283 ? -12.043 7.387 33.820 1.00 92.69 283 VAL A O 1
ATOM 2150 N N . ARG A 1 284 ? -12.087 9.625 33.691 1.00 89.06 284 ARG A N 1
ATOM 2151 C CA . ARG A 1 284 ? -12.451 9.805 35.094 1.00 89.06 284 ARG A CA 1
ATOM 2152 C C . ARG A 1 284 ? -13.756 9.068 35.398 1.00 89.06 284 ARG A C 1
ATOM 2154 O O . ARG A 1 284 ? -14.779 9.281 34.767 1.00 89.06 284 ARG A O 1
ATOM 2161 N N . GLY A 1 285 ? -13.719 8.170 36.384 1.00 85.19 285 GLY A N 1
ATOM 2162 C CA . GLY A 1 285 ? -14.893 7.374 36.767 1.00 85.19 285 GLY A CA 1
ATOM 2163 C C . GLY A 1 285 ? -15.373 6.376 35.701 1.00 85.19 285 GLY A C 1
ATOM 2164 O O . GLY A 1 285 ? -16.422 5.756 35.891 1.00 85.19 285 GLY A O 1
ATOM 2165 N N . GLY A 1 286 ? -14.616 6.189 34.613 1.00 86.44 286 GLY A N 1
ATOM 2166 C CA . GLY A 1 286 ? -15.056 5.430 33.444 1.00 86.44 286 GLY A CA 1
ATOM 2167 C C . GLY A 1 286 ? -16.254 6.077 32.750 1.00 86.44 286 GLY A C 1
ATOM 2168 O O . GLY A 1 286 ? -17.162 5.352 32.338 1.00 86.44 286 GLY A O 1
ATOM 2169 N N . ASP A 1 287 ? -16.290 7.413 32.701 1.00 93.38 287 ASP A N 1
ATOM 2170 C CA . ASP A 1 287 ? -17.340 8.169 32.025 1.00 93.38 287 ASP A CA 1
ATOM 2171 C C . ASP A 1 287 ? -17.235 8.011 30.500 1.00 93.38 287 ASP A C 1
ATOM 2173 O O . ASP A 1 287 ? -16.240 8.369 29.869 1.00 93.38 287 ASP A O 1
ATOM 2177 N N . VAL A 1 288 ? -18.278 7.431 29.910 1.00 94.12 288 VAL A N 1
ATOM 2178 C CA . VAL A 1 288 ? -18.360 7.179 28.468 1.00 94.12 288 VAL A CA 1
ATOM 2179 C C . VAL A 1 288 ? -18.635 8.471 27.699 1.00 94.12 288 VAL A C 1
ATOM 2181 O O . VAL A 1 288 ? -18.179 8.603 26.566 1.00 94.12 288 VAL A O 1
ATOM 2184 N N . GLU A 1 289 ? -19.334 9.437 28.300 1.00 94.19 289 GLU A N 1
ATOM 2185 C CA . GLU A 1 289 ? -19.609 10.724 27.653 1.00 94.19 289 GLU A CA 1
ATOM 2186 C C . GLU A 1 289 ? -18.320 11.536 27.497 1.00 94.19 289 GLU A C 1
ATOM 2188 O O . GLU A 1 289 ? -18.030 12.034 26.408 1.00 94.19 289 GLU A O 1
ATOM 2193 N N . GLU A 1 290 ? -17.490 11.576 28.546 1.00 94.12 290 GLU A N 1
ATOM 2194 C CA . GLU A 1 290 ? -16.166 12.202 28.488 1.00 94.12 290 GLU A CA 1
ATOM 2195 C C . GLU A 1 290 ? -15.291 11.533 27.414 1.00 94.12 290 GLU A C 1
ATOM 2197 O O . GLU A 1 290 ? -14.697 12.226 26.586 1.00 94.12 290 GLU A O 1
ATOM 2202 N N . LEU A 1 291 ? -15.274 10.193 27.343 1.00 95.19 291 LEU A N 1
ATOM 2203 C CA . LEU A 1 291 ? -14.549 9.484 26.283 1.00 95.19 291 LEU A CA 1
ATOM 2204 C C . LEU A 1 291 ? -15.076 9.845 24.886 1.00 95.19 291 LEU A C 1
ATOM 2206 O O . LEU A 1 291 ? -14.281 10.103 23.981 1.00 95.19 291 LEU A O 1
ATOM 2210 N N . ARG A 1 292 ? -16.402 9.878 24.703 1.00 95.38 292 ARG A N 1
ATOM 2211 C CA . ARG A 1 292 ? -17.037 10.223 23.425 1.00 95.38 292 ARG A CA 1
ATOM 2212 C C . ARG A 1 292 ? -16.604 11.609 22.952 1.00 95.38 292 ARG A C 1
ATOM 2214 O O . ARG A 1 292 ? -16.317 11.780 21.769 1.00 95.38 292 ARG A O 1
ATOM 2221 N N . ASP A 1 293 ? -16.502 12.579 23.855 1.00 95.31 293 ASP A N 1
ATOM 2222 C CA . ASP A 1 293 ? -16.028 13.920 23.514 1.00 95.31 293 ASP A CA 1
ATOM 2223 C C . ASP A 1 293 ? -14.532 13.953 23.174 1.00 95.31 293 ASP A C 1
ATOM 2225 O O . ASP A 1 293 ? -14.143 14.630 22.219 1.00 95.31 293 ASP A O 1
ATOM 2229 N N . MET A 1 294 ? -13.700 13.168 23.869 1.00 94.44 294 MET A N 1
ATOM 2230 C CA . MET A 1 294 ? -12.267 13.050 23.566 1.00 94.44 294 MET A CA 1
ATOM 2231 C C . MET A 1 294 ? -11.999 12.465 22.169 1.00 94.44 294 MET A C 1
ATOM 2233 O O . MET A 1 294 ? -11.050 12.885 21.507 1.00 94.44 294 MET A O 1
ATOM 2237 N N . VAL A 1 295 ? -12.819 11.513 21.706 1.00 96.06 295 VAL A N 1
ATOM 2238 C CA . VAL A 1 295 ? -12.635 10.819 20.410 1.00 96.06 295 VAL A CA 1
ATOM 2239 C C . VAL A 1 295 ? -13.533 11.355 19.291 1.00 96.06 295 VAL A C 1
ATOM 2241 O O . VAL A 1 295 ? -13.465 10.885 18.153 1.00 96.06 295 VAL A O 1
ATOM 2244 N N . ARG A 1 296 ? -14.355 12.371 19.571 1.00 96.44 296 ARG A N 1
ATOM 2245 C CA . ARG A 1 296 ? -15.277 12.979 18.601 1.00 96.44 296 ARG A CA 1
ATOM 2246 C C . ARG A 1 296 ? -14.607 13.354 17.269 1.00 96.44 296 ARG A C 1
ATOM 2248 O O . ARG A 1 296 ? -15.165 12.989 16.234 1.00 96.44 296 ARG A O 1
ATOM 2255 N N . PRO A 1 297 ? -13.413 13.988 17.227 1.00 96.38 297 PRO A N 1
ATOM 2256 C CA . PRO A 1 297 ? -12.789 14.352 15.954 1.00 96.38 297 PRO A CA 1
ATOM 2257 C C . PRO A 1 297 ? -12.497 13.146 15.050 1.00 96.38 297 PRO A C 1
ATOM 2259 O O . PRO A 1 297 ? -12.744 13.208 13.845 1.00 96.38 297 PRO A O 1
ATOM 2262 N N . VAL A 1 298 ? -12.002 12.037 15.614 1.00 96.56 298 VAL A N 1
ATOM 2263 C CA . VAL A 1 298 ? -11.727 10.818 14.835 1.00 96.56 298 VAL A CA 1
ATOM 2264 C C . VAL A 1 298 ? -13.009 10.096 14.432 1.00 96.56 298 VAL A C 1
ATOM 2266 O O . VAL A 1 298 ? -13.099 9.623 13.298 1.00 96.56 298 VAL A O 1
ATOM 2269 N N . ALA A 1 299 ? -14.027 10.073 15.297 1.00 95.50 299 ALA A N 1
ATOM 2270 C CA . ALA A 1 299 ? -15.333 9.507 14.969 1.00 95.50 299 ALA A CA 1
ATOM 2271 C C . ALA A 1 299 ? -16.012 10.275 13.817 1.00 95.50 299 ALA A C 1
ATOM 2273 O O . ALA A 1 299 ? -16.533 9.659 12.884 1.00 95.50 299 ALA A O 1
ATOM 2274 N N . ASP A 1 300 ? -15.950 11.607 13.827 1.00 94.75 300 ASP A N 1
ATOM 2275 C CA . ASP A 1 300 ? -16.504 12.457 12.769 1.00 94.75 300 ASP A CA 1
ATOM 2276 C C . ASP A 1 300 ? -15.722 12.321 11.454 1.00 94.75 300 ASP A C 1
ATOM 2278 O O . ASP A 1 300 ? -16.320 12.242 10.375 1.00 94.75 300 ASP A O 1
ATOM 2282 N N . ALA A 1 301 ? -14.390 12.222 11.521 1.00 94.06 301 ALA A N 1
ATOM 2283 C CA . ALA A 1 301 ? -13.558 11.974 10.346 1.00 94.06 301 ALA A CA 1
ATOM 2284 C C . ALA A 1 301 ? -13.879 10.620 9.694 1.00 94.06 301 ALA A C 1
ATOM 2286 O O . ALA A 1 301 ? -14.078 10.566 8.476 1.00 94.06 301 ALA A O 1
ATOM 2287 N N . LEU A 1 302 ? -14.009 9.550 10.489 1.00 93.50 302 LEU A N 1
ATOM 2288 C CA . LEU A 1 302 ? -14.433 8.235 9.998 1.00 93.50 302 LEU A CA 1
ATOM 2289 C C . LEU A 1 302 ? -15.842 8.274 9.410 1.00 93.50 302 LEU A C 1
ATOM 2291 O O . LEU A 1 302 ? -16.053 7.761 8.310 1.00 93.50 302 LEU A O 1
ATOM 2295 N N . ARG A 1 303 ? -16.790 8.940 10.081 1.00 92.62 303 ARG A N 1
ATOM 2296 C CA . ARG A 1 303 ? -18.157 9.122 9.575 1.00 92.62 303 ARG A CA 1
ATOM 2297 C C . ARG A 1 303 ? -18.153 9.749 8.184 1.00 92.62 303 ARG A C 1
ATOM 2299 O O . ARG A 1 303 ? -18.845 9.271 7.289 1.00 92.62 303 ARG A O 1
ATOM 2306 N N . ALA A 1 304 ? -17.378 10.816 7.999 1.00 89.94 304 ALA A N 1
ATOM 2307 C CA . ALA A 1 304 ? -17.283 11.533 6.731 1.00 89.94 304 ALA A CA 1
ATOM 2308 C C . ALA A 1 304 ? -16.622 10.703 5.618 1.00 89.94 304 ALA A C 1
ATOM 2310 O O . ALA A 1 304 ? -16.878 10.945 4.437 1.00 89.94 304 ALA A O 1
ATOM 2311 N N . MET A 1 305 ? -15.769 9.737 5.969 1.00 87.56 305 MET A N 1
ATOM 2312 C CA . MET A 1 305 ? -15.209 8.782 5.012 1.00 87.56 305 MET A CA 1
ATOM 2313 C C . MET A 1 305 ? -16.248 7.726 4.621 1.00 87.56 305 MET A C 1
ATOM 2315 O O . MET A 1 305 ? -16.513 7.566 3.434 1.00 87.56 305 MET A O 1
ATOM 2319 N N . VAL A 1 306 ? -16.879 7.075 5.604 1.00 86.12 306 VAL A N 1
ATOM 2320 C CA . VAL A 1 306 ? -17.827 5.963 5.401 1.00 86.12 306 VAL A CA 1
ATOM 2321 C C . VAL A 1 306 ? -19.126 6.412 4.723 1.00 86.12 306 VAL A C 1
ATOM 2323 O O . VAL A 1 306 ? -19.593 5.771 3.786 1.00 86.12 306 VAL A O 1
ATOM 2326 N N . HIS A 1 307 ? -19.709 7.526 5.169 1.00 84.19 307 HIS A N 1
ATOM 2327 C CA . HIS A 1 307 ? -21.001 8.028 4.678 1.00 84.19 307 HIS A CA 1
ATOM 2328 C C . HIS A 1 307 ? -20.881 9.231 3.735 1.00 84.19 307 HIS A C 1
ATOM 2330 O O . HIS A 1 307 ? -21.891 9.813 3.349 1.00 84.19 307 HIS A O 1
ATOM 2336 N N . GLY A 1 308 ? -19.658 9.642 3.402 1.00 83.69 308 GLY A N 1
ATOM 2337 C CA . GLY A 1 308 ? -19.398 10.816 2.575 1.00 83.69 308 GLY A CA 1
ATOM 2338 C C . GLY A 1 308 ? -18.535 10.479 1.370 1.00 83.69 308 GLY A C 1
ATOM 2339 O O . GLY A 1 308 ? -18.927 9.708 0.500 1.00 83.69 308 GLY A O 1
ATOM 2340 N N . SER A 1 309 ? -17.347 11.082 1.308 1.00 76.69 309 SER A N 1
ATOM 2341 C CA . SER A 1 309 ? -16.521 11.124 0.094 1.00 76.69 309 SER A CA 1
ATOM 2342 C C . SER A 1 309 ? -16.007 9.765 -0.391 1.00 76.69 309 SER A C 1
ATOM 2344 O O . SER A 1 309 ? -15.591 9.666 -1.539 1.00 76.69 309 SER A O 1
ATOM 2346 N N . LEU A 1 310 ? -15.979 8.749 0.479 1.00 79.19 310 LEU A N 1
ATOM 2347 C CA . LEU A 1 310 ? -15.454 7.408 0.184 1.00 79.19 310 LEU A CA 1
ATOM 2348 C C . LEU A 1 310 ? -16.521 6.319 0.382 1.00 79.19 310 LEU A C 1
ATOM 2350 O O . LEU A 1 310 ? -16.194 5.135 0.493 1.00 79.19 310 LEU A O 1
ATOM 2354 N N . SER A 1 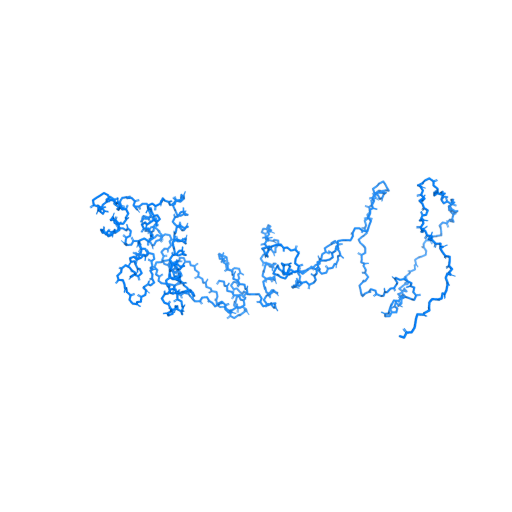311 ? -17.794 6.721 0.426 1.00 83.12 311 SER A N 1
ATOM 2355 C CA . SER A 1 311 ? -18.912 5.784 0.478 1.00 83.12 311 SER A CA 1
ATOM 2356 C C . SER A 1 311 ? -18.916 4.895 -0.766 1.00 83.12 311 SER A C 1
ATOM 2358 O O . SER A 1 311 ? -18.617 5.351 -1.872 1.00 83.12 311 SER A O 1
ATOM 2360 N N . GLY A 1 312 ? -19.219 3.613 -0.580 1.00 83.69 312 GLY A N 1
ATOM 2361 C CA . GLY A 1 312 ? -19.133 2.608 -1.629 1.00 83.69 312 GLY A CA 1
ATOM 2362 C C . GLY A 1 312 ? -17.734 2.042 -1.866 1.00 83.69 312 GLY A C 1
ATOM 2363 O O . GLY A 1 312 ? -17.643 1.061 -2.591 1.00 83.69 312 GLY A O 1
ATOM 2364 N N . LEU A 1 313 ? -16.670 2.618 -1.287 1.00 86.81 313 LEU A N 1
ATOM 2365 C CA . LEU A 1 313 ? -15.290 2.174 -1.513 1.00 86.81 313 LEU A CA 1
ATOM 2366 C C . LEU A 1 313 ? -14.691 1.429 -0.309 1.00 86.81 313 LEU A C 1
ATOM 2368 O O . LEU A 1 313 ? -14.098 0.370 -0.499 1.00 86.81 313 LEU A O 1
ATOM 2372 N N . PHE A 1 314 ? -14.834 1.974 0.909 1.00 87.00 314 PHE A N 1
ATOM 2373 C CA . PHE A 1 314 ? -14.196 1.465 2.146 1.00 87.00 314 PHE A CA 1
ATOM 2374 C C . PHE A 1 314 ? -15.193 1.042 3.244 1.00 87.00 314 PHE A C 1
ATOM 2376 O O . PHE A 1 314 ? -14.835 0.831 4.401 1.00 87.00 314 PHE A O 1
ATOM 2383 N N . ASP A 1 315 ? -16.472 0.986 2.905 1.00 85.56 315 ASP A N 1
ATOM 2384 C CA . ASP A 1 315 ? -17.617 0.790 3.798 1.00 85.56 315 ASP A CA 1
ATOM 2385 C C . ASP A 1 315 ? -18.087 -0.675 3.883 1.00 85.56 315 ASP A C 1
ATOM 2387 O O . ASP A 1 315 ? -19.172 -0.947 4.391 1.00 85.56 315 ASP A O 1
ATOM 2391 N N . GLY A 1 316 ? -17.287 -1.627 3.405 1.00 89.44 316 GLY A N 1
ATOM 2392 C CA . GLY A 1 316 ? -17.587 -3.056 3.479 1.00 89.44 316 GLY A CA 1
ATOM 2393 C C . GLY A 1 316 ? -16.344 -3.927 3.283 1.00 89.44 316 GLY A C 1
ATOM 2394 O O . GLY A 1 316 ? -15.248 -3.380 3.146 1.00 89.44 316 GLY A O 1
ATOM 2395 N N . PRO A 1 317 ? -16.507 -5.263 3.273 1.00 90.94 317 PRO A N 1
ATOM 2396 C CA . PRO A 1 317 ? -15.416 -6.203 3.024 1.00 90.94 317 PRO A CA 1
ATOM 2397 C C . PRO A 1 317 ? -14.752 -5.975 1.663 1.00 90.94 317 PRO A C 1
ATOM 2399 O O . PRO A 1 317 ? -15.396 -5.500 0.721 1.00 90.94 317 PRO A O 1
ATOM 2402 N N . THR A 1 318 ? -13.479 -6.353 1.549 1.00 91.06 318 THR A N 1
ATOM 2403 C CA . THR A 1 318 ? -12.765 -6.349 0.270 1.00 91.06 318 THR A CA 1
ATOM 2404 C C . THR A 1 318 ? -13.477 -7.270 -0.723 1.00 91.06 318 THR A C 1
ATOM 2406 O O . THR A 1 318 ? -13.727 -8.437 -0.439 1.00 91.06 318 THR A O 1
ATOM 2409 N N . THR A 1 319 ? -13.810 -6.755 -1.908 1.00 91.25 319 THR A N 1
ATOM 2410 C CA . THR A 1 319 ? -14.444 -7.547 -2.984 1.00 91.25 319 THR A CA 1
ATOM 2411 C C . THR A 1 319 ? -13.485 -7.845 -4.131 1.00 91.25 319 THR A C 1
ATOM 2413 O O . THR A 1 319 ? -13.886 -8.415 -5.144 1.00 91.25 319 THR A O 1
ATOM 2416 N N . ILE A 1 320 ? -12.242 -7.382 -4.020 1.00 88.25 320 ILE A N 1
ATOM 2417 C CA . ILE A 1 320 ? -11.210 -7.517 -5.041 1.00 88.25 320 ILE A CA 1
ATOM 2418 C C . ILE A 1 320 ? -10.196 -8.570 -4.604 1.00 88.25 320 ILE A C 1
ATOM 2420 O O . ILE A 1 320 ? -9.796 -8.614 -3.448 1.00 88.25 320 ILE A O 1
ATOM 2424 N N . ALA A 1 321 ? -9.748 -9.395 -5.543 1.00 85.38 321 ALA A N 1
ATOM 2425 C CA . ALA A 1 321 ? -8.685 -10.366 -5.315 1.00 85.38 321 ALA A CA 1
ATOM 2426 C C . ALA A 1 321 ? -7.574 -10.105 -6.341 1.00 85.38 321 ALA A C 1
ATOM 2428 O O . ALA A 1 321 ? -7.658 -10.607 -7.464 1.00 85.38 321 ALA A O 1
ATOM 2429 N N . PRO A 1 322 ? -6.581 -9.256 -6.014 1.00 83.06 322 PRO A N 1
ATOM 2430 C CA . PRO A 1 322 ? -5.460 -8.994 -6.907 1.00 83.06 322 PRO A CA 1
ATOM 2431 C C . PRO A 1 322 ? -4.659 -10.276 -7.156 1.00 83.06 322 PRO A C 1
ATOM 2433 O O . PRO A 1 322 ? -4.277 -10.967 -6.211 1.00 83.06 322 PRO A O 1
ATOM 2436 N N . ASP A 1 323 ? -4.354 -10.573 -8.418 1.00 87.12 323 ASP A N 1
ATOM 2437 C CA . ASP A 1 323 ? -3.505 -11.709 -8.759 1.00 87.12 323 ASP A CA 1
ATOM 2438 C C . ASP A 1 323 ? -2.030 -11.290 -8.696 1.00 87.12 323 ASP A C 1
ATOM 2440 O O . ASP A 1 323 ? -1.449 -10.774 -9.650 1.00 87.12 323 ASP A O 1
ATOM 2444 N N . PHE A 1 324 ? -1.383 -11.548 -7.560 1.00 84.44 324 PHE A N 1
ATOM 2445 C CA . PHE A 1 324 ? 0.051 -11.288 -7.392 1.00 84.44 324 PHE A CA 1
ATOM 2446 C C . PHE A 1 324 ? 0.948 -12.244 -8.199 1.00 84.44 324 PHE A C 1
ATOM 2448 O O . PHE A 1 324 ? 2.182 -12.119 -8.184 1.00 84.44 324 PHE A O 1
ATOM 2455 N N . THR A 1 325 ? 0.374 -13.227 -8.896 1.00 89.38 325 THR A N 1
ATOM 2456 C CA . THR A 1 325 ? 1.089 -14.097 -9.835 1.00 89.38 325 THR A CA 1
ATOM 2457 C C . THR A 1 325 ? 1.115 -13.544 -11.254 1.00 89.38 325 THR A C 1
ATOM 2459 O O . THR A 1 325 ? 2.064 -13.844 -11.985 1.00 89.38 325 THR A O 1
ATOM 2462 N N . ALA A 1 326 ? 0.175 -12.660 -11.593 1.00 92.31 326 ALA A N 1
ATOM 2463 C CA . ALA A 1 326 ? 0.086 -12.011 -12.888 1.00 92.31 326 ALA A CA 1
ATOM 2464 C C . ALA A 1 326 ? 1.347 -11.185 -13.232 1.00 92.31 326 ALA A C 1
ATOM 2466 O O . ALA A 1 326 ? 2.017 -10.637 -12.346 1.00 92.31 326 ALA A O 1
ATOM 2467 N N . PRO A 1 327 ? 1.695 -11.054 -14.529 1.00 93.38 327 PRO A N 1
ATOM 2468 C CA . PRO A 1 327 ? 2.836 -10.241 -14.964 1.00 93.38 327 PRO A CA 1
ATOM 2469 C C . PRO A 1 327 ? 2.635 -8.747 -14.670 1.00 93.38 327 PRO A C 1
ATOM 2471 O O . PRO A 1 327 ? 3.600 -8.025 -14.399 1.00 93.38 327 PRO A O 1
ATOM 2474 N N . ILE A 1 328 ? 1.382 -8.291 -14.700 1.00 94.94 328 ILE A N 1
ATOM 2475 C CA . ILE A 1 328 ? 0.962 -6.947 -14.322 1.00 94.94 328 ILE A CA 1
ATOM 2476 C C . ILE A 1 328 ? -0.316 -7.030 -13.490 1.00 94.94 328 ILE A C 1
ATOM 2478 O O . ILE A 1 328 ? -1.189 -7.822 -13.814 1.00 94.94 328 ILE A O 1
ATOM 2482 N N . GLN A 1 329 ? -0.440 -6.187 -12.473 1.00 92.19 329 GLN A N 1
ATOM 2483 C CA . GLN A 1 329 ? -1.689 -5.907 -11.776 1.00 92.19 329 GLN A CA 1
ATOM 2484 C C . GLN A 1 329 ? -1.853 -4.388 -11.699 1.00 92.19 329 GLN A C 1
ATOM 2486 O O . GLN A 1 329 ? -0.888 -3.670 -11.427 1.00 92.19 329 GLN A O 1
ATOM 2491 N N . THR A 1 330 ? -3.055 -3.900 -11.981 1.00 85.75 330 THR A N 1
ATOM 2492 C CA . THR A 1 330 ? -3.398 -2.470 -12.002 1.00 85.75 330 THR A CA 1
ATOM 2493 C C . THR A 1 330 ? -4.663 -2.231 -11.211 1.00 85.75 330 THR A C 1
ATOM 2495 O O . THR A 1 330 ? -5.533 -3.133 -11.310 1.00 85.75 330 THR A O 1
#

Organism: NCBI:txid977794

Radius of gyration: 36.63 Å; chains: 1; bounding box: 101×67×95 Å

pLDDT: mean 79.51, std 20.15, range [23.41, 96.75]

Sequence (330 aa):
MSIHLPARHRNTATANRQPTLTLGELRPPAPLQHTTADTPTKNTGRHGTEVPRRGLNRPYTGRAALAPQPRVYRAATAQLAGLYPFLYARPLPPAGPYIGTNLLTGTAFTCHPIAWLHHGLITNPNLLITGIPGTGKSAHIKALALRLMSFGVKTLVLGDLKNEYRELAHALGVQPVELGPGLPARLNPLDAGPLGEDLPRDPAALDERLAEIHRRRLTLLGALLSTKLARPLTPTEEAAISLAIHETTGQADGASALAEPTLPQVWAVLRDPTREMARELRVRGGDVEELRDMVRPVADALRAMVHGSLSGLFDGPTTIAPDFTAPIQT

Foldseek 3Di:
DDDDDDDDDDDDDDDPDDDDDDPVPPDDDDDDDDDDDDDDDDDPDPPPPPAPCQADPDPPGGDDPDDDPDDDDDDDPVVVVPDDPPPADDDDPQFADFQDADPRHRHTDHDDLVSCCVVVVDVGSDDDQDDDPPPCSLVSVLVRLVRVLVVVDAAEDPDPVVCSCQVVCVVLVHHADDFDPPDQFAAAQLDLPCLLPPADPDPVSNVVSVVVSLVSSLVSLQVLLCVLLVHHDDPLLSLLLSVLLCVQQCVVVVDPGGDRGALVSSLVCLQQPDLVSLVVSVPPVSDRVSSNVVNVSSSVSSCCCCVHDPPSYRNDHGPDDFDPVGSYYD